Protein AF-A0A433QC93-F1 (afdb_monomer_lite)

Radius of gyration: 30.93 Å; chains: 1; bounding box: 71×42×98 Å

Sequence (185 aa):
MSLVLSLNCLQKSMDFTPRCPSAGPTGGEGVALPAGTRILRIEVAAAGFLDMMASAKPKERVVAYAGPSRAWRQLNYLGDTKAGTFVGSDVLGNSYYEDTAGEIYGRERWVEYASNTPDGSMVTPEWHMWLSKLVQEPPTSVNLTHPKFEAPFIYNTTGSRQAYKPYNTTKPKIQAWEPEATPRQ

Organism: NCBI:txid994334

Structure (mmCIF, N/CA/C/O backbone):
data_AF-A0A433QC93-F1
#
_entry.id   AF-A0A433QC93-F1
#
loop_
_atom_site.group_PDB
_atom_site.id
_atom_site.type_symbol
_atom_site.label_atom_id
_atom_site.label_alt_id
_atom_site.label_comp_id
_atom_site.label_asym_id
_atom_site.label_entity_id
_atom_site.label_seq_id
_atom_site.pdbx_PDB_ins_code
_atom_site.Cartn_x
_atom_site.Cartn_y
_atom_site.Cartn_z
_atom_site.occupancy
_atom_site.B_iso_or_equiv
_atom_site.auth_seq_id
_atom_site.auth_comp_id
_atom_site.auth_asym_id
_atom_site.auth_atom_id
_atom_site.pdbx_PDB_model_num
ATOM 1 N N . MET A 1 1 ? -9.863 14.652 51.303 1.00 52.59 1 MET A N 1
ATOM 2 C CA . MET A 1 1 ? -8.486 14.115 51.421 1.00 52.59 1 MET A CA 1
ATOM 3 C C . MET A 1 1 ? -7.698 14.048 50.101 1.00 52.59 1 MET A C 1
ATOM 5 O O . MET A 1 1 ? -6.526 13.721 50.161 1.00 52.59 1 MET A O 1
ATOM 9 N N . SER A 1 2 ? -8.257 14.408 48.932 1.00 53.44 2 SER A N 1
ATOM 10 C CA . SER A 1 2 ? -7.503 14.411 47.656 1.00 53.44 2 SER A CA 1
ATOM 11 C C . SER A 1 2 ? -6.675 15.684 47.410 1.00 53.44 2 SER A C 1
ATOM 13 O O . SER A 1 2 ? -5.625 15.612 46.786 1.00 53.44 2 SER A O 1
ATOM 15 N N . LEU A 1 3 ? -7.117 16.844 47.913 1.00 47.84 3 LEU A N 1
ATOM 16 C CA . LEU A 1 3 ? -6.490 18.144 47.609 1.00 47.84 3 LEU A CA 1
ATOM 17 C C . LEU A 1 3 ? -5.187 18.415 48.382 1.00 47.84 3 LEU A C 1
ATOM 19 O O . LEU A 1 3 ? -4.326 19.158 47.918 1.00 47.84 3 LEU A O 1
ATOM 23 N N . VAL A 1 4 ? -5.024 17.796 49.555 1.00 59.00 4 VAL A N 1
ATOM 24 C CA . VAL A 1 4 ? -3.841 17.989 50.414 1.00 59.00 4 VAL A CA 1
ATOM 25 C C . VAL A 1 4 ? -2.622 17.251 49.850 1.00 59.00 4 VAL A C 1
ATOM 27 O O . VAL A 1 4 ? -1.503 17.742 49.948 1.00 59.00 4 VAL A O 1
ATOM 30 N N . LEU A 1 5 ? -2.837 16.102 49.202 1.00 55.38 5 LEU A N 1
ATOM 31 C CA . LEU A 1 5 ? -1.773 15.329 48.557 1.00 55.38 5 LEU A CA 1
ATOM 32 C C . LEU A 1 5 ? -1.267 16.015 47.281 1.00 55.38 5 LEU A C 1
ATOM 34 O O . LEU A 1 5 ? -0.058 16.110 47.090 1.00 55.38 5 LEU A O 1
ATOM 38 N N . SER A 1 6 ? -2.165 16.577 46.463 1.00 56.47 6 SER A N 1
ATOM 39 C CA . SER A 1 6 ? -1.789 17.308 45.244 1.00 56.47 6 SER A CA 1
ATOM 40 C C . SER A 1 6 ? -0.988 18.583 45.530 1.00 56.47 6 SER A C 1
ATOM 42 O O . SER A 1 6 ? -0.047 18.878 44.796 1.00 56.47 6 SER A O 1
ATOM 44 N N . LEU A 1 7 ? -1.288 19.305 46.621 1.00 56.12 7 LEU A N 1
ATOM 45 C CA . LEU A 1 7 ? -0.483 20.465 47.027 1.00 56.12 7 LEU A CA 1
ATOM 46 C C . LEU A 1 7 ? 0.914 20.061 47.519 1.00 56.12 7 LEU A C 1
ATOM 48 O O . LEU A 1 7 ? 1.889 20.737 47.211 1.00 56.12 7 LEU A O 1
ATOM 52 N N . ASN A 1 8 ? 1.032 18.940 48.236 1.00 59.56 8 ASN A N 1
ATOM 53 C CA . ASN A 1 8 ? 2.319 18.468 48.757 1.00 59.56 8 ASN A CA 1
ATOM 54 C C . ASN A 1 8 ? 3.256 17.964 47.639 1.00 59.56 8 ASN A C 1
ATOM 56 O O . ASN A 1 8 ? 4.476 18.091 47.738 1.00 59.56 8 ASN A O 1
ATOM 60 N N . CYS A 1 9 ? 2.693 17.423 46.553 1.00 56.06 9 CYS A N 1
ATOM 61 C CA . CYS A 1 9 ? 3.441 17.062 45.346 1.00 56.06 9 CYS A CA 1
ATOM 62 C C . CYS A 1 9 ? 3.937 18.296 44.576 1.00 56.06 9 CYS A C 1
ATOM 64 O O . CYS A 1 9 ? 5.075 18.300 44.112 1.00 56.06 9 CYS A O 1
ATOM 66 N N . LEU A 1 10 ? 3.122 19.354 44.493 1.00 54.31 10 LEU A N 1
ATOM 67 C CA . LEU A 1 10 ? 3.516 20.624 43.874 1.00 54.31 10 LEU A CA 1
ATOM 68 C C . LEU A 1 10 ? 4.618 21.330 44.675 1.00 54.31 10 LEU A C 1
ATOM 70 O O . LEU A 1 10 ? 5.625 21.727 44.090 1.00 54.31 10 LEU A O 1
ATOM 74 N N . GLN A 1 11 ? 4.494 21.384 46.004 1.00 53.00 11 GLN A N 1
ATOM 75 C CA . GLN A 1 11 ? 5.498 21.985 46.891 1.00 53.00 11 GLN A CA 1
ATOM 76 C C . GLN A 1 11 ? 6.883 21.326 46.731 1.00 53.00 11 GLN A C 1
ATOM 78 O O . GLN A 1 11 ? 7.887 22.017 46.603 1.00 53.00 11 GLN A O 1
ATOM 83 N N . LYS A 1 12 ? 6.938 19.987 46.643 1.00 46.97 12 LYS A N 1
ATOM 84 C CA . LYS A 1 12 ? 8.194 19.228 46.470 1.00 46.97 12 LYS A CA 1
ATOM 85 C C . LYS A 1 12 ? 8.836 19.371 45.087 1.00 46.97 12 LYS A C 1
ATOM 87 O O . LYS A 1 12 ? 10.022 19.087 44.952 1.00 46.97 12 LYS A O 1
ATOM 92 N N . SER A 1 13 ? 8.081 19.795 44.071 1.00 43.66 13 SER A N 1
ATOM 93 C CA . SER A 1 13 ? 8.618 20.031 42.722 1.00 43.66 13 SER A CA 1
ATOM 94 C C . SER A 1 13 ? 9.361 21.368 42.597 1.00 43.66 13 SER A C 1
ATOM 96 O O . SER A 1 13 ? 10.277 21.483 41.787 1.00 43.66 13 SER A O 1
ATOM 98 N N . MET A 1 14 ? 9.019 22.356 43.435 1.00 45.66 14 MET A N 1
ATOM 99 C CA . MET A 1 14 ? 9.637 23.689 43.432 1.00 45.66 14 MET A CA 1
ATOM 100 C C . MET A 1 14 ? 10.941 23.780 44.244 1.00 45.66 14 MET A C 1
ATOM 102 O O . MET A 1 14 ? 11.709 24.714 44.033 1.00 45.66 14 MET A O 1
ATOM 106 N N . ASP A 1 15 ? 11.235 22.799 45.105 1.00 42.62 15 ASP A N 1
ATOM 107 C CA . ASP A 1 15 ? 12.461 22.765 45.922 1.00 42.62 15 ASP A CA 1
ATOM 108 C C . ASP A 1 15 ? 13.658 22.086 45.228 1.00 42.62 15 ASP A C 1
ATOM 110 O O . ASP A 1 15 ? 14.752 22.010 45.798 1.00 42.62 15 ASP A O 1
ATOM 114 N N . PHE A 1 16 ? 13.510 21.626 43.978 1.00 44.41 16 PHE A N 1
ATOM 115 C CA . PHE A 1 16 ? 14.636 21.115 43.194 1.00 44.41 16 PHE A CA 1
ATOM 116 C C . PHE A 1 16 ? 15.451 22.280 42.625 1.00 44.41 16 PHE A C 1
ATOM 118 O O . PHE A 1 16 ? 15.465 22.552 41.428 1.00 44.41 16 PHE A O 1
ATOM 125 N N . THR A 1 17 ? 16.139 22.992 43.513 1.00 43.47 17 THR A N 1
ATOM 126 C CA . THR A 1 17 ? 17.247 23.858 43.123 1.00 43.47 17 THR A CA 1
ATOM 127 C C . THR A 1 17 ? 18.363 22.961 42.578 1.00 43.47 17 THR A C 1
ATOM 129 O O . THR A 1 17 ? 18.940 22.177 43.338 1.00 43.47 17 THR A O 1
ATOM 132 N N . PRO A 1 18 ? 18.692 23.002 41.272 1.00 39.19 18 PRO A N 1
ATOM 133 C CA . PRO A 1 18 ? 19.880 22.320 40.798 1.00 39.19 18 PRO A CA 1
ATOM 134 C C . PRO A 1 18 ? 21.075 22.994 41.471 1.00 39.19 18 PRO A C 1
ATOM 136 O O . PRO A 1 18 ? 21.400 24.149 41.196 1.00 39.19 18 PRO A O 1
ATOM 139 N N . ARG A 1 19 ? 21.729 22.278 42.390 1.00 40.94 19 ARG A N 1
ATOM 140 C CA . ARG A 1 19 ? 23.072 22.619 42.862 1.00 40.94 19 ARG A CA 1
ATOM 141 C C . ARG A 1 19 ? 24.011 22.489 41.663 1.00 40.94 19 ARG A C 1
ATOM 143 O O . ARG A 1 19 ? 24.623 21.448 41.452 1.00 40.94 19 ARG A O 1
ATOM 150 N N . CYS A 1 20 ? 24.099 23.535 40.849 1.00 41.03 20 CYS A N 1
ATOM 151 C CA . CYS A 1 20 ? 25.213 23.706 39.931 1.00 41.03 20 CYS A CA 1
ATOM 152 C C . CYS A 1 20 ? 26.490 23.727 40.783 1.00 41.03 20 CYS A C 1
ATOM 154 O O . CYS A 1 20 ? 26.577 24.552 41.700 1.00 41.03 20 CYS A O 1
ATOM 156 N N . PRO A 1 21 ? 27.470 22.837 40.559 1.00 42.19 21 PRO A N 1
ATOM 157 C CA . PRO A 1 21 ? 28.734 22.957 41.253 1.00 42.19 21 PRO A CA 1
ATOM 158 C C . PRO A 1 21 ? 29.430 24.230 40.765 1.00 42.19 21 PRO A C 1
ATOM 160 O O . PRO A 1 21 ? 29.646 24.436 39.572 1.00 42.19 21 PRO A O 1
ATOM 163 N N . SER A 1 22 ? 29.726 25.094 41.731 1.00 41.28 22 SER A N 1
ATOM 164 C CA . SER A 1 22 ? 30.594 26.260 41.613 1.00 41.28 22 SER A CA 1
ATOM 165 C C . SER A 1 22 ? 31.891 25.892 40.885 1.00 41.28 22 SER A C 1
ATOM 167 O O . SER A 1 22 ? 32.602 24.978 41.305 1.00 41.28 22 SER A O 1
ATOM 169 N N . ALA A 1 23 ? 32.196 26.607 39.802 1.00 43.75 23 ALA A N 1
ATOM 170 C CA . ALA A 1 23 ? 33.480 26.527 39.126 1.00 43.75 23 ALA A CA 1
ATOM 171 C C . ALA A 1 23 ? 34.549 27.213 39.991 1.00 43.75 23 ALA A C 1
ATOM 173 O O . ALA A 1 23 ? 34.566 28.435 40.127 1.00 43.75 23 ALA A O 1
ATOM 174 N N . GLY A 1 24 ? 35.441 26.410 40.569 1.00 40.78 24 GLY A N 1
ATOM 175 C CA . GLY A 1 24 ? 36.679 26.846 41.210 1.00 40.78 24 GLY A CA 1
ATOM 176 C C . GLY A 1 24 ? 37.852 26.012 40.679 1.00 40.78 24 GLY A C 1
ATOM 177 O O . GLY A 1 24 ? 37.655 24.837 40.369 1.00 40.78 24 GLY A O 1
ATOM 178 N N . PRO A 1 25 ? 39.044 26.606 40.504 1.00 46.22 25 PRO A N 1
ATOM 179 C CA . PRO A 1 25 ? 40.126 26.040 39.706 1.00 46.22 25 PRO A CA 1
ATOM 180 C C . PRO A 1 25 ? 40.960 25.022 40.495 1.00 46.22 25 PRO A C 1
ATOM 182 O O . PRO A 1 25 ? 40.882 24.965 41.721 1.00 46.22 25 PRO A O 1
ATOM 185 N N . THR A 1 26 ? 41.850 24.337 39.767 1.00 39.75 26 THR A N 1
ATOM 186 C CA . THR A 1 26 ? 43.105 23.668 40.193 1.00 39.75 26 THR A CA 1
ATOM 187 C C . THR A 1 26 ? 43.125 22.147 39.976 1.00 39.75 26 THR A C 1
ATOM 189 O O . THR A 1 26 ? 42.608 21.385 40.777 1.00 39.75 26 THR A O 1
ATOM 192 N N . GLY A 1 27 ? 43.770 21.753 38.868 1.00 37.16 27 GLY A N 1
ATOM 193 C CA . GLY A 1 27 ? 44.805 20.712 38.763 1.00 37.16 27 GLY A CA 1
ATOM 194 C C . GLY A 1 27 ? 44.565 19.300 39.311 1.00 37.16 27 GLY A C 1
ATOM 195 O O . GLY A 1 27 ? 44.442 19.102 40.512 1.00 37.16 27 GLY A O 1
ATOM 196 N N . GLY A 1 28 ? 44.715 18.304 38.432 1.00 35.53 28 GLY A N 1
ATOM 197 C CA . GLY A 1 28 ? 45.103 16.946 38.825 1.00 35.53 28 GLY A CA 1
ATOM 198 C C . GLY A 1 28 ? 44.465 15.863 37.966 1.00 35.53 28 GLY A C 1
ATOM 199 O O . GLY A 1 28 ? 43.256 15.669 38.015 1.00 35.53 28 GLY A O 1
ATOM 200 N N . GLU A 1 29 ? 45.284 15.159 37.184 1.00 44.31 29 GLU A N 1
ATOM 201 C CA . GLU A 1 29 ? 44.895 13.966 36.432 1.00 44.31 29 GLU A CA 1
ATOM 202 C C . GLU A 1 29 ? 44.270 12.906 37.350 1.00 44.31 29 GLU A C 1
ATOM 204 O O . GLU A 1 29 ? 44.887 12.431 38.303 1.00 44.31 29 GLU A O 1
ATOM 209 N N . GLY A 1 30 ? 43.042 12.509 37.030 1.00 36.50 30 GLY A N 1
ATOM 210 C CA . GLY A 1 30 ? 42.338 11.407 37.666 1.00 36.50 30 GLY A CA 1
ATOM 211 C C . GLY A 1 30 ? 41.416 10.767 36.644 1.00 36.50 30 GLY A C 1
ATOM 212 O O . GLY A 1 30 ? 40.304 11.234 36.414 1.00 36.50 30 GLY A O 1
ATOM 213 N N . VAL A 1 31 ? 41.910 9.720 35.991 1.00 47.97 31 VAL A N 1
ATOM 214 C CA . VAL A 1 31 ? 41.151 8.864 35.077 1.00 47.97 31 VAL A CA 1
ATOM 215 C C . VAL A 1 31 ? 39.984 8.244 35.853 1.00 47.97 31 VAL A C 1
ATOM 217 O O . VAL A 1 31 ? 40.180 7.332 36.653 1.00 47.97 31 VAL A O 1
ATOM 220 N N . ALA A 1 32 ? 38.769 8.747 35.629 1.00 34.28 32 ALA A N 1
ATOM 221 C CA . ALA A 1 32 ? 37.536 8.180 36.164 1.00 34.28 32 ALA A CA 1
ATOM 222 C C . ALA A 1 32 ? 36.762 7.477 35.038 1.00 34.28 32 ALA A C 1
ATOM 224 O O . ALA A 1 32 ? 36.326 8.098 34.070 1.00 34.28 32 ALA A O 1
ATOM 225 N N . LEU A 1 33 ? 36.618 6.157 35.175 1.00 34.78 33 LEU A N 1
ATOM 226 C CA . LEU A 1 33 ? 35.767 5.294 34.353 1.00 34.78 33 LEU A CA 1
ATOM 227 C C . LEU A 1 33 ? 34.316 5.823 34.329 1.00 34.78 33 LEU A C 1
ATOM 229 O O . LEU A 1 33 ? 33.780 6.129 35.398 1.00 34.78 33 LEU A O 1
ATOM 233 N N . PRO A 1 34 ? 33.635 5.898 33.168 1.00 42.78 34 PRO A N 1
ATOM 234 C CA . PRO A 1 34 ? 32.230 6.280 33.140 1.00 42.78 34 PRO A CA 1
ATOM 235 C C . PRO A 1 34 ? 31.362 5.189 33.781 1.00 42.78 34 PRO A C 1
ATOM 237 O O . PRO A 1 34 ? 31.423 4.013 33.414 1.00 42.78 34 PRO A O 1
ATOM 240 N N . ALA A 1 35 ? 30.534 5.604 34.740 1.00 37.31 35 ALA A N 1
ATOM 241 C CA . ALA A 1 35 ? 29.504 4.784 35.360 1.00 37.31 35 ALA A CA 1
ATOM 242 C C . ALA A 1 35 ? 28.532 4.233 34.300 1.00 37.31 35 ALA A C 1
ATOM 244 O O . ALA A 1 35 ? 28.107 4.940 33.384 1.00 37.31 35 ALA A O 1
ATOM 245 N N . GLY A 1 36 ? 28.196 2.947 34.431 1.00 37.12 36 GLY A N 1
ATOM 246 C CA . GLY A 1 36 ? 27.398 2.199 33.468 1.00 37.12 36 GLY A CA 1
ATOM 247 C C . GLY A 1 36 ? 26.048 2.850 33.179 1.00 37.12 36 GLY A C 1
ATOM 248 O O . GLY A 1 36 ? 25.172 2.922 34.036 1.00 37.12 36 GLY A O 1
ATOM 249 N N . THR A 1 37 ? 25.853 3.265 31.931 1.00 40.72 37 THR A N 1
ATOM 250 C CA . THR A 1 37 ? 24.569 3.731 31.405 1.00 40.72 37 THR A CA 1
ATOM 251 C C . THR A 1 37 ? 23.677 2.519 31.130 1.00 40.72 37 THR A C 1
ATOM 253 O O . THR A 1 37 ? 23.469 2.101 29.993 1.00 40.72 37 THR A O 1
ATOM 256 N N . ARG A 1 38 ? 23.165 1.890 32.188 1.00 37.84 38 ARG A N 1
ATOM 257 C CA . ARG A 1 38 ? 22.071 0.922 32.092 1.00 37.84 38 ARG A CA 1
ATOM 258 C C . ARG A 1 38 ? 20.875 1.491 32.847 1.00 37.84 38 ARG A C 1
ATOM 260 O O . ARG A 1 38 ? 20.972 1.771 34.030 1.00 37.84 38 ARG A O 1
ATOM 267 N N . ILE A 1 39 ? 19.749 1.559 32.129 1.00 41.28 39 ILE A N 1
ATOM 268 C CA . ILE A 1 39 ? 18.379 1.705 32.647 1.00 41.28 39 ILE A CA 1
ATOM 269 C C . ILE A 1 39 ? 17.938 3.157 32.927 1.00 41.28 39 ILE A C 1
ATOM 271 O O . ILE A 1 39 ? 17.735 3.559 34.058 1.00 41.28 39 ILE A O 1
ATOM 275 N N . LEU A 1 40 ? 17.695 3.929 31.860 1.00 35.88 40 LEU A N 1
ATOM 276 C CA . LEU A 1 40 ? 16.782 5.093 31.892 1.00 35.88 40 LEU A CA 1
ATOM 277 C C . LEU A 1 40 ? 15.811 5.132 30.693 1.00 35.88 40 LEU A C 1
ATOM 279 O O . LEU A 1 40 ? 15.138 6.128 30.459 1.00 35.88 40 LEU A O 1
ATOM 283 N N . ARG A 1 41 ? 15.706 4.040 29.918 1.00 38.94 41 ARG A N 1
ATO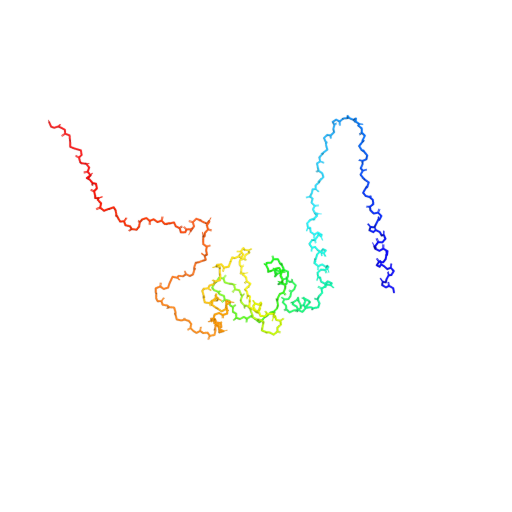M 284 C CA . ARG A 1 41 ? 14.684 3.909 28.858 1.00 38.94 41 ARG A CA 1
ATOM 285 C C . ARG A 1 41 ? 13.445 3.118 29.282 1.00 38.94 41 ARG A C 1
ATOM 287 O O . ARG A 1 41 ? 12.406 3.270 28.655 1.00 38.94 41 ARG A O 1
ATOM 294 N N . ILE A 1 42 ? 13.538 2.287 30.323 1.00 38.72 42 ILE A N 1
ATOM 295 C CA . ILE A 1 42 ? 12.433 1.403 30.731 1.00 38.72 42 ILE A CA 1
ATOM 296 C C . ILE A 1 42 ? 11.418 2.155 31.608 1.00 38.72 42 ILE A C 1
ATOM 298 O O . ILE A 1 42 ? 10.216 1.984 31.429 1.00 38.72 42 ILE A O 1
ATOM 302 N N . GLU A 1 43 ? 11.868 3.051 32.489 1.00 35.34 43 GLU A N 1
ATOM 303 C CA . GLU A 1 43 ? 10.960 3.760 33.405 1.00 35.34 43 GLU A CA 1
ATOM 304 C C . GLU A 1 43 ? 10.146 4.868 32.725 1.00 35.34 43 GLU A C 1
ATOM 306 O O . GLU A 1 43 ? 8.968 5.033 33.033 1.00 35.34 43 GLU A O 1
ATOM 311 N N . VAL A 1 44 ? 10.710 5.568 31.733 1.00 41.47 44 VAL A N 1
ATOM 312 C CA . VAL A 1 44 ? 9.972 6.603 30.980 1.00 41.47 44 VAL A CA 1
ATOM 313 C C . VAL A 1 44 ? 8.839 5.983 30.151 1.00 41.47 44 VAL A C 1
ATOM 315 O O . VAL A 1 44 ? 7.760 6.563 30.046 1.00 41.47 44 VAL A O 1
ATOM 318 N N . ALA A 1 45 ? 9.037 4.769 29.625 1.00 44.72 45 ALA A N 1
ATOM 319 C CA . ALA A 1 45 ? 7.989 4.031 28.921 1.00 44.72 45 ALA A CA 1
ATOM 320 C C . ALA A 1 45 ? 6.864 3.571 29.869 1.00 44.72 45 ALA A C 1
ATOM 322 O O . ALA A 1 45 ? 5.689 3.646 29.513 1.00 44.72 45 ALA A O 1
ATOM 323 N N . ALA A 1 46 ? 7.209 3.135 31.086 1.00 43.12 46 ALA A N 1
ATOM 324 C CA . ALA A 1 46 ? 6.233 2.704 32.088 1.00 43.12 46 ALA A CA 1
ATOM 325 C C . ALA A 1 46 ? 5.423 3.879 32.670 1.00 43.12 46 ALA A C 1
ATOM 327 O O . ALA A 1 46 ? 4.213 3.757 32.855 1.00 43.12 46 ALA A O 1
ATOM 328 N N . ALA A 1 47 ? 6.059 5.031 32.903 1.00 44.47 47 ALA A N 1
ATOM 329 C CA . ALA A 1 47 ? 5.378 6.233 33.385 1.00 44.47 47 ALA A CA 1
ATOM 330 C C . ALA A 1 47 ? 4.433 6.826 32.324 1.00 44.47 47 ALA A C 1
ATOM 332 O O . ALA A 1 47 ? 3.303 7.185 32.648 1.00 44.47 47 ALA A O 1
ATOM 333 N N . GLY A 1 48 ? 4.840 6.837 31.047 1.00 49.66 48 GLY A N 1
ATOM 334 C CA . GLY A 1 48 ? 3.958 7.225 29.941 1.00 49.66 48 GLY A CA 1
ATOM 335 C C . GLY A 1 48 ? 2.760 6.285 29.772 1.00 49.66 48 GLY A C 1
ATOM 336 O O . GLY A 1 48 ? 1.663 6.737 29.452 1.00 49.66 48 GLY A O 1
ATOM 337 N N . PHE A 1 49 ? 2.936 4.989 30.046 1.00 48.12 49 PHE A N 1
ATOM 338 C CA . PHE A 1 49 ? 1.839 4.020 30.032 1.00 48.12 49 PHE A CA 1
ATOM 339 C C . PHE A 1 49 ? 0.825 4.281 31.153 1.00 48.12 49 PHE A C 1
ATOM 341 O O . PHE A 1 49 ? -0.374 4.218 30.903 1.00 48.12 49 PHE A O 1
ATOM 348 N N . LEU A 1 50 ? 1.276 4.617 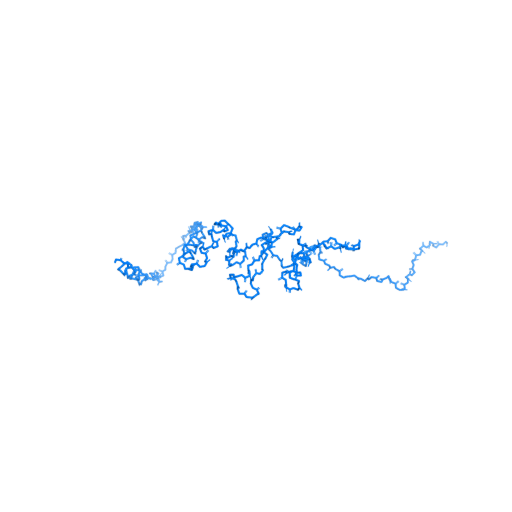32.367 1.00 46.72 50 LEU A N 1
ATOM 349 C CA . LEU A 1 50 ? 0.373 4.828 33.502 1.00 46.72 50 LEU A CA 1
ATOM 350 C C . LEU A 1 50 ? -0.387 6.164 33.420 1.00 46.72 50 LEU A C 1
ATOM 352 O O . LEU A 1 50 ? -1.576 6.205 33.723 1.00 46.72 50 LEU A O 1
ATOM 356 N N . ASP A 1 51 ? 0.263 7.232 32.952 1.00 47.38 51 ASP A N 1
ATOM 357 C CA . ASP A 1 51 ? -0.362 8.557 32.820 1.00 47.38 51 ASP A CA 1
ATOM 358 C C . ASP A 1 51 ? -1.305 8.634 31.598 1.00 47.38 51 ASP A C 1
ATOM 360 O O . ASP A 1 51 ? -2.354 9.278 31.631 1.00 47.38 51 ASP A O 1
ATOM 364 N N . MET A 1 52 ? -1.020 7.866 30.535 1.00 49.00 52 MET A N 1
ATOM 365 C CA . MET A 1 52 ? -1.929 7.708 29.391 1.00 49.00 52 MET A CA 1
ATOM 366 C C . MET A 1 52 ? -3.195 6.908 29.731 1.00 49.00 52 MET A C 1
ATOM 368 O O . MET A 1 52 ? -4.237 7.137 29.117 1.00 49.00 52 MET A O 1
ATOM 372 N N . MET A 1 53 ? -3.134 6.008 30.715 1.00 47.34 53 MET A N 1
ATOM 373 C CA . MET A 1 53 ? -4.310 5.289 31.220 1.00 47.34 53 MET A CA 1
ATOM 374 C C . MET A 1 53 ? -5.191 6.165 32.125 1.00 47.34 53 MET A C 1
ATOM 376 O O . MET A 1 53 ? -6.369 5.870 32.287 1.00 47.34 53 MET A O 1
ATOM 380 N N . ALA A 1 54 ? -4.658 7.257 32.686 1.00 45.59 54 ALA A N 1
ATOM 381 C CA . ALA A 1 54 ? -5.404 8.165 33.561 1.00 45.59 54 ALA A CA 1
ATOM 382 C C . ALA A 1 54 ? -6.240 9.214 32.796 1.00 45.59 54 ALA A C 1
ATOM 384 O O . ALA A 1 54 ? -7.154 9.815 33.366 1.00 45.59 54 ALA A O 1
ATOM 385 N N . SER A 1 55 ? -5.965 9.427 31.502 1.00 43.34 55 SER A N 1
ATOM 386 C CA . SER A 1 55 ? -6.663 10.400 30.656 1.00 43.34 55 SER A CA 1
ATOM 387 C C . SER A 1 55 ? -7.328 9.723 29.450 1.00 43.34 55 SER A C 1
ATOM 389 O O . SER A 1 55 ? -6.668 9.400 28.463 1.00 43.34 55 SER A O 1
ATOM 391 N N . ALA A 1 56 ? -8.660 9.588 29.533 1.00 47.31 56 ALA A N 1
ATOM 392 C CA . ALA A 1 56 ? -9.640 9.361 28.456 1.00 47.31 56 ALA A CA 1
ATOM 393 C C . ALA A 1 56 ? -10.379 8.003 28.473 1.00 47.31 56 ALA A C 1
ATOM 395 O O . ALA A 1 56 ? -9.939 7.001 27.913 1.00 47.31 56 ALA A O 1
ATOM 396 N N . LYS A 1 57 ? -11.630 8.056 28.956 1.00 49.75 57 LYS A N 1
ATOM 397 C CA . LYS A 1 57 ? -12.679 7.022 28.843 1.00 49.75 57 LYS A CA 1
ATOM 398 C C . LYS A 1 57 ? -12.796 6.302 27.475 1.00 49.75 57 LYS A C 1
ATOM 400 O O . 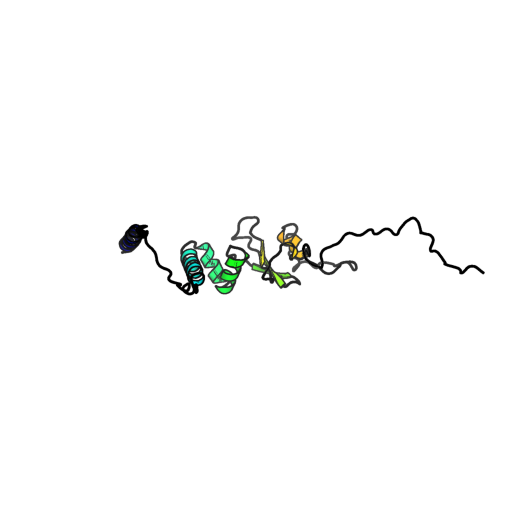LYS A 1 57 ? -13.099 5.111 27.483 1.00 49.75 57 LYS A O 1
ATOM 405 N N . PRO A 1 58 ? -12.582 6.931 26.294 1.00 55.59 58 PRO A N 1
ATOM 406 C CA . PRO A 1 58 ? -12.625 6.196 25.021 1.00 55.59 58 PRO A CA 1
ATOM 407 C C . PRO A 1 58 ? -11.498 5.163 24.841 1.00 55.59 58 PRO A C 1
ATOM 409 O O . PRO A 1 58 ? -11.722 4.141 24.196 1.00 55.59 58 PRO A O 1
ATOM 412 N N . LYS A 1 59 ? -10.313 5.373 25.431 1.00 54.09 59 LYS A N 1
ATOM 413 C CA . LYS A 1 59 ? -9.149 4.483 25.250 1.00 54.09 59 LYS A CA 1
ATOM 414 C C . LYS A 1 59 ? -9.254 3.210 26.094 1.00 54.09 59 LYS A C 1
ATOM 416 O O . LYS A 1 59 ? -8.870 2.132 25.645 1.00 54.09 59 LYS A O 1
ATOM 421 N N . GLU A 1 60 ? -9.871 3.306 27.272 1.00 59.47 60 GLU A N 1
ATOM 422 C CA . GLU A 1 60 ? -10.164 2.159 28.146 1.00 59.47 60 GLU A CA 1
ATOM 423 C C . GLU A 1 60 ? -11.062 1.123 27.453 1.00 59.47 60 GLU A C 1
ATOM 425 O O . GLU A 1 60 ? -10.824 -0.082 27.562 1.00 59.47 60 GLU A O 1
ATOM 430 N N . ARG A 1 61 ? -12.054 1.582 26.672 1.00 64.25 61 ARG A N 1
ATOM 431 C CA . ARG A 1 61 ? -12.946 0.708 25.891 1.00 64.25 61 ARG A CA 1
ATOM 432 C C . ARG A 1 61 ? -12.169 -0.149 24.891 1.00 64.25 61 ARG A C 1
ATOM 434 O O . ARG A 1 61 ? -12.480 -1.326 24.723 1.00 64.25 61 ARG A O 1
ATOM 441 N N . VAL A 1 62 ? -11.158 0.428 24.243 1.00 68.06 62 VAL A N 1
ATOM 442 C CA . VAL A 1 62 ? -10.325 -0.286 23.269 1.00 68.06 62 VAL A CA 1
ATOM 443 C C . VAL A 1 62 ? -9.448 -1.322 23.960 1.00 68.06 62 VAL A C 1
ATOM 445 O O . VAL A 1 62 ? -9.394 -2.459 23.504 1.00 68.06 62 VAL A O 1
ATOM 448 N N . VAL A 1 63 ? -8.813 -0.974 25.083 1.00 69.94 63 VAL A N 1
ATOM 449 C CA . VAL A 1 63 ? -7.981 -1.917 25.853 1.00 69.94 63 VAL A CA 1
ATOM 450 C C . VAL A 1 63 ? -8.813 -3.092 26.374 1.00 69.94 63 VAL A C 1
ATOM 452 O O . VAL A 1 63 ? -8.354 -4.233 26.315 1.00 69.94 63 VAL A O 1
ATOM 455 N N . ALA A 1 64 ? -10.045 -2.838 26.822 1.00 73.06 64 ALA A N 1
ATOM 456 C CA . ALA A 1 64 ? -10.965 -3.883 27.266 1.00 73.06 64 ALA A CA 1
ATOM 457 C C . ALA A 1 64 ? -11.416 -4.813 26.122 1.00 73.06 64 ALA A C 1
ATOM 459 O O . ALA A 1 64 ? -11.582 -6.009 26.342 1.00 73.06 64 ALA A O 1
ATOM 460 N N . TYR A 1 65 ? -11.596 -4.282 24.908 1.00 74.94 65 TYR A N 1
ATOM 461 C CA . TYR A 1 65 ? -12.040 -5.051 23.739 1.00 74.94 65 TYR A CA 1
ATOM 462 C C . TYR A 1 65 ? -10.900 -5.818 23.048 1.00 74.94 65 TYR A C 1
ATOM 464 O O . TYR A 1 65 ? -11.025 -7.000 22.746 1.00 74.94 65 TYR A O 1
ATOM 472 N N . ALA A 1 66 ? -9.781 -5.143 22.784 1.00 75.62 66 ALA A N 1
ATOM 473 C CA . ALA A 1 66 ? -8.658 -5.662 22.006 1.00 75.62 66 ALA A CA 1
ATOM 474 C C . ALA A 1 66 ? -7.614 -6.404 22.861 1.00 75.62 66 ALA A C 1
ATOM 476 O O . ALA A 1 66 ? -6.828 -7.192 22.334 1.00 75.62 66 ALA A O 1
ATOM 477 N N . GLY A 1 67 ? -7.591 -6.145 24.169 1.00 86.31 67 GLY A N 1
ATOM 478 C CA . GLY A 1 67 ? -6.588 -6.649 25.097 1.00 86.31 67 GLY A CA 1
ATOM 479 C C . GLY A 1 67 ? -5.327 -5.771 25.170 1.00 86.31 67 GLY A C 1
ATOM 480 O O . GLY A 1 67 ? -5.004 -5.024 24.238 1.00 86.31 67 GLY A O 1
ATOM 481 N N . PRO A 1 68 ? -4.563 -5.868 26.275 1.00 86.00 68 PRO A N 1
ATOM 482 C CA . PRO A 1 68 ? -3.433 -4.978 26.550 1.00 86.00 68 PRO A CA 1
ATOM 483 C C . PRO A 1 68 ? -2.276 -5.132 25.553 1.00 86.00 68 PRO A C 1
ATOM 485 O O . PRO A 1 68 ? -1.629 -4.148 25.204 1.00 86.00 68 PRO A O 1
ATOM 488 N N . SER A 1 69 ? -2.024 -6.343 25.048 1.00 88.00 69 SER A N 1
ATOM 489 C CA . SER A 1 69 ? -0.944 -6.604 24.087 1.00 88.00 69 SER A CA 1
ATOM 490 C C . SER A 1 69 ? -1.213 -5.973 22.720 1.00 88.00 69 SER A C 1
ATOM 492 O O . SER A 1 69 ? -0.319 -5.365 22.127 1.00 88.00 69 SER A O 1
ATOM 494 N N . ARG A 1 70 ? -2.453 -6.077 22.226 1.00 89.25 70 ARG A N 1
ATOM 495 C CA . ARG A 1 70 ? -2.867 -5.458 20.965 1.00 89.25 70 ARG A CA 1
ATOM 496 C C . ARG A 1 70 ? -2.900 -3.940 21.090 1.00 89.25 70 ARG A C 1
ATOM 498 O O . ARG A 1 70 ? -2.363 -3.274 20.213 1.00 89.25 70 ARG A O 1
ATOM 505 N N . ALA A 1 71 ? -3.425 -3.407 22.193 1.00 88.88 71 ALA A N 1
ATOM 506 C CA . ALA A 1 71 ? -3.395 -1.971 22.459 1.00 88.88 71 ALA A CA 1
ATOM 507 C C . ALA A 1 71 ? -1.956 -1.425 22.494 1.00 88.88 71 ALA A C 1
ATOM 509 O O . ALA A 1 71 ? -1.666 -0.421 21.853 1.00 88.88 71 ALA A O 1
ATOM 510 N N . TRP A 1 72 ? -1.022 -2.124 23.152 1.00 89.31 72 TRP A N 1
ATOM 511 C CA . TRP A 1 72 ? 0.396 -1.748 23.146 1.00 89.31 72 TRP A CA 1
ATOM 512 C C . TRP A 1 72 ? 0.995 -1.762 21.737 1.00 89.31 72 TRP A C 1
ATOM 514 O O . TRP A 1 72 ? 1.700 -0.832 21.345 1.00 89.31 72 TRP A O 1
ATOM 524 N N . ARG A 1 73 ? 0.705 -2.797 20.941 1.00 90.06 73 ARG A N 1
ATOM 525 C CA . ARG A 1 73 ? 1.146 -2.860 19.541 1.00 90.06 73 ARG A CA 1
ATOM 526 C C . ARG A 1 73 ? 0.596 -1.678 18.738 1.00 90.06 73 ARG A C 1
ATOM 528 O O . ARG A 1 73 ? 1.365 -1.007 18.059 1.00 90.06 73 ARG A O 1
ATOM 535 N N . GLN A 1 74 ? -0.700 -1.402 18.845 1.00 91.38 74 GLN A N 1
ATOM 536 C CA . GLN A 1 74 ? -1.341 -0.281 18.156 1.00 91.38 74 GLN A CA 1
ATOM 537 C C . GLN A 1 74 ? -0.723 1.062 18.557 1.00 91.38 74 GLN A C 1
ATOM 539 O O . GLN A 1 74 ? -0.412 1.867 17.688 1.00 91.38 74 GLN A O 1
ATOM 544 N N . LEU A 1 75 ? -0.433 1.272 19.842 1.00 90.31 75 LEU A N 1
ATOM 545 C CA . LEU A 1 75 ? 0.238 2.486 20.311 1.00 90.31 75 LEU A CA 1
ATOM 546 C C . LEU A 1 75 ? 1.624 2.683 19.685 1.00 90.31 75 LEU A C 1
ATOM 548 O O . LEU A 1 75 ? 1.980 3.807 19.354 1.00 90.31 75 LEU A O 1
ATOM 552 N N . ASN A 1 76 ? 2.397 1.610 19.492 1.00 91.19 76 ASN A N 1
ATOM 553 C CA . ASN A 1 76 ? 3.732 1.714 18.895 1.00 91.19 76 ASN A CA 1
ATOM 554 C C . ASN A 1 76 ? 3.705 1.909 17.370 1.00 91.19 76 ASN A C 1
ATOM 556 O O . ASN A 1 76 ? 4.593 2.570 16.841 1.00 91.19 76 ASN A O 1
ATOM 560 N N . TYR A 1 77 ? 2.722 1.335 16.666 1.00 90.06 77 TYR A N 1
ATOM 561 C CA . TYR A 1 77 ? 2.676 1.363 15.196 1.00 90.06 77 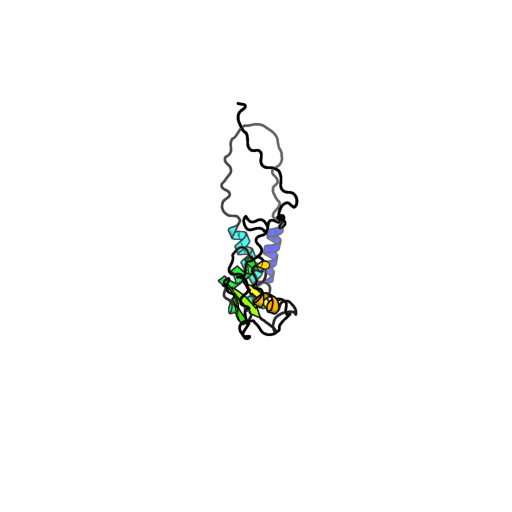TYR A CA 1
ATOM 562 C C . TYR A 1 77 ? 1.704 2.394 14.618 1.00 90.06 77 TYR A C 1
ATOM 564 O O . TYR A 1 77 ? 2.061 3.117 13.694 1.00 90.06 77 TYR A O 1
ATOM 572 N N . LEU A 1 78 ? 0.476 2.460 15.137 1.00 89.88 78 LEU A N 1
ATOM 573 C CA . LEU A 1 78 ? -0.552 3.400 14.681 1.00 89.88 78 LEU A CA 1
ATOM 574 C C . LEU A 1 78 ? -0.468 4.744 15.422 1.00 89.88 78 LEU A C 1
ATOM 576 O O . LEU A 1 78 ? -0.955 5.747 14.907 1.00 89.88 78 LEU A O 1
ATOM 580 N N . GLY A 1 79 ? 0.105 4.769 16.630 1.00 88.94 79 GLY A N 1
ATOM 581 C CA . GLY A 1 79 ? 0.115 5.954 17.498 1.00 88.94 79 GLY A CA 1
ATOM 582 C C . GLY A 1 79 ? -1.237 6.254 18.158 1.00 88.94 79 GLY A C 1
ATOM 583 O O . GLY A 1 79 ? -1.365 7.239 18.880 1.00 88.94 79 GLY A O 1
ATOM 584 N N . ASP A 1 80 ? -2.238 5.403 17.931 1.00 87.44 80 ASP A N 1
ATOM 585 C CA . ASP A 1 80 ? -3.574 5.493 18.509 1.00 87.44 80 ASP A CA 1
ATOM 586 C C . ASP A 1 80 ? -4.115 4.088 18.792 1.00 87.44 80 ASP A C 1
ATOM 588 O O . ASP A 1 80 ? -3.746 3.117 18.129 1.00 87.44 80 ASP A O 1
ATOM 592 N N . THR A 1 81 ? -4.999 3.982 19.777 1.00 86.88 81 THR A N 1
ATOM 593 C CA . THR A 1 81 ? -5.715 2.748 20.104 1.00 86.88 81 THR A CA 1
ATOM 594 C C . THR A 1 81 ? -7.064 2.758 19.410 1.00 86.88 81 THR A C 1
ATOM 596 O O . THR A 1 81 ? -7.897 3.609 19.714 1.00 86.88 81 THR A O 1
ATOM 599 N N . LYS A 1 82 ? -7.304 1.785 18.530 1.00 88.12 82 LYS A N 1
ATOM 600 C CA . LYS A 1 82 ? -8.571 1.643 17.805 1.00 88.12 82 LYS A CA 1
ATOM 601 C C . LYS A 1 82 ? -9.197 0.274 18.039 1.00 88.12 82 LYS A C 1
ATOM 603 O O . LYS A 1 82 ? -8.507 -0.746 18.042 1.00 88.12 82 LYS A O 1
ATOM 608 N N . ALA A 1 83 ? -10.517 0.245 18.189 1.00 88.19 83 ALA A N 1
ATOM 609 C CA . ALA A 1 83 ? -11.308 -0.981 18.235 1.00 88.19 83 ALA A CA 1
ATOM 610 C C . ALA A 1 83 ? -12.335 -0.948 17.107 1.00 88.19 83 ALA A C 1
ATOM 612 O O . ALA A 1 83 ? -13.051 0.033 16.963 1.00 88.19 83 ALA A O 1
ATOM 613 N N . GLY A 1 84 ? -12.411 -2.023 16.330 1.00 90.38 84 GLY A N 1
ATOM 614 C CA . GLY A 1 84 ? -13.335 -2.141 15.209 1.00 90.38 84 GLY A CA 1
ATOM 615 C C . GLY A 1 84 ? -13.582 -3.594 14.847 1.00 90.38 84 GLY A C 1
ATOM 616 O O . GLY A 1 84 ? -12.925 -4.502 15.370 1.00 90.38 84 GLY A O 1
ATOM 617 N N . THR A 1 85 ? -14.531 -3.798 13.943 1.00 92.69 85 THR A N 1
ATOM 618 C CA . THR A 1 85 ? -14.906 -5.124 13.451 1.00 92.69 85 THR A CA 1
ATOM 619 C C . THR A 1 85 ? -13.845 -5.619 12.479 1.00 92.69 85 THR A C 1
ATOM 621 O O . THR A 1 85 ? -13.401 -4.866 11.615 1.00 92.69 85 THR A O 1
ATOM 624 N N . PHE A 1 86 ? -13.419 -6.876 12.621 1.00 94.69 86 PHE A N 1
ATOM 625 C CA . PHE A 1 86 ? -12.503 -7.510 11.673 1.00 94.69 86 PHE A CA 1
ATOM 626 C C . PHE A 1 86 ? -13.237 -7.830 10.369 1.00 94.69 86 PHE A C 1
ATOM 628 O O . PHE A 1 86 ? -14.238 -8.544 10.387 1.00 94.69 86 PHE A O 1
ATOM 635 N N . VAL A 1 87 ? -12.734 -7.302 9.254 1.00 96.38 87 VAL A N 1
ATOM 636 C CA . VAL A 1 87 ? -13.354 -7.442 7.926 1.00 96.38 87 VAL A CA 1
ATOM 637 C C . VAL A 1 87 ? -12.697 -8.563 7.123 1.00 96.38 87 VAL A C 1
ATOM 639 O O . VAL A 1 87 ? -13.365 -9.305 6.402 1.00 96.38 87 VAL A O 1
ATOM 642 N N . GLY A 1 88 ? -11.379 -8.708 7.250 1.00 95.94 88 GLY A N 1
ATOM 643 C CA . GLY A 1 88 ? -10.626 -9.757 6.579 1.00 95.94 88 GLY A CA 1
ATOM 644 C C . GLY A 1 88 ? -9.122 -9.532 6.636 1.00 95.94 88 GLY A C 1
ATOM 645 O O . GLY A 1 88 ? -8.633 -8.558 7.215 1.00 95.94 88 GLY A O 1
ATOM 646 N N . SER A 1 89 ? -8.393 -10.463 6.032 1.00 95.94 89 SER A N 1
ATOM 647 C CA . SER A 1 89 ? -6.938 -10.431 5.914 1.00 95.94 89 SER A CA 1
ATOM 648 C C . SER A 1 89 ? -6.512 -10.603 4.463 1.00 95.94 89 SER A C 1
ATOM 650 O O . SER A 1 89 ? -7.156 -11.343 3.719 1.00 95.94 89 SER A O 1
ATOM 652 N N . ASP A 1 90 ? -5.413 -9.964 4.073 1.00 94.44 90 ASP A N 1
ATOM 653 C CA . ASP A 1 90 ? -4.825 -10.156 2.747 1.00 94.44 90 ASP A CA 1
ATOM 654 C C . ASP A 1 90 ? -3.807 -11.307 2.699 1.00 94.44 90 ASP A C 1
ATOM 656 O O . ASP A 1 90 ? -3.498 -11.960 3.697 1.00 94.44 90 ASP A O 1
ATOM 660 N N . VAL A 1 91 ? -3.265 -11.538 1.501 1.00 91.94 91 VAL A N 1
ATOM 661 C CA . VAL A 1 91 ? -2.245 -12.561 1.216 1.00 91.94 91 VAL A CA 1
ATOM 662 C C . VAL A 1 91 ? -0.933 -12.311 1.977 1.00 91.94 91 VAL A C 1
ATOM 664 O O . VAL A 1 91 ? -0.190 -13.251 2.248 1.00 91.94 91 VAL A O 1
ATOM 667 N N . LEU A 1 92 ? -0.642 -11.058 2.344 1.00 93.19 92 LEU A N 1
ATOM 668 C CA . LEU A 1 92 ? 0.546 -10.681 3.117 1.00 93.19 92 LEU A CA 1
ATOM 669 C C . LEU A 1 92 ? 0.326 -10.793 4.635 1.00 93.19 92 LEU A C 1
ATOM 671 O O . LEU A 1 92 ? 1.269 -10.618 5.407 1.00 93.19 92 LEU A O 1
ATOM 675 N N . GLY A 1 93 ? -0.897 -11.112 5.065 1.00 94.81 93 GLY A N 1
ATOM 676 C CA . GLY A 1 93 ? -1.287 -11.236 6.465 1.00 94.81 93 GLY A CA 1
ATOM 677 C C . GLY A 1 93 ? -1.681 -9.914 7.128 1.00 94.81 93 GLY A C 1
ATOM 678 O O . GLY A 1 93 ? -1.883 -9.887 8.343 1.00 94.81 93 GLY A O 1
ATOM 679 N N . ASN A 1 94 ? -1.806 -8.818 6.376 1.00 96.25 94 ASN A N 1
ATOM 680 C CA . ASN A 1 94 ? -2.330 -7.569 6.919 1.00 96.25 94 ASN A CA 1
ATOM 681 C C . ASN A 1 94 ? -3.811 -7.747 7.254 1.00 96.25 94 ASN A C 1
ATOM 683 O O . ASN A 1 94 ? -4.563 -8.361 6.498 1.00 96.25 94 ASN A O 1
ATOM 687 N N . SER A 1 95 ? -4.223 -7.208 8.397 1.00 95.81 95 SER A N 1
ATOM 688 C CA . SER A 1 95 ? -5.585 -7.332 8.916 1.00 95.81 95 SER A CA 1
ATOM 689 C C . SER A 1 95 ? -6.334 -6.012 8.779 1.00 95.81 95 SER A C 1
ATOM 691 O O . SER A 1 95 ? -5.825 -4.967 9.185 1.00 95.81 95 SER A O 1
ATOM 693 N N . TYR A 1 96 ? -7.551 -6.062 8.246 1.00 96.81 96 TYR A N 1
ATOM 694 C CA . TYR A 1 96 ? -8.361 -4.885 7.939 1.00 96.81 96 TYR A CA 1
ATOM 695 C C . TYR A 1 96 ? -9.567 -4.785 8.871 1.00 96.81 96 TYR A C 1
ATOM 697 O O . TYR A 1 96 ? -10.234 -5.785 9.163 1.00 96.81 96 TYR A O 1
ATOM 705 N N . TYR A 1 97 ? -9.845 -3.566 9.330 1.00 95.25 97 TYR A N 1
ATOM 706 C CA . TYR A 1 97 ? -10.879 -3.287 10.322 1.00 95.25 97 TYR A CA 1
ATOM 707 C C . TYR A 1 97 ? -11.752 -2.101 9.916 1.00 95.25 97 TYR A C 1
ATOM 709 O O . TYR A 1 97 ? -11.280 -1.171 9.255 1.00 95.25 97 TYR A O 1
ATOM 717 N N . GLU A 1 98 ? -13.013 -2.131 10.350 1.00 94.50 98 GLU A N 1
ATOM 718 C CA . GLU A 1 98 ? -13.988 -1.058 10.138 1.00 94.50 98 GLU A CA 1
ATOM 719 C C . GLU A 1 98 ? -14.773 -0.738 11.422 1.00 94.50 98 GLU A C 1
ATOM 721 O O . GLU A 1 98 ? -15.202 -1.637 12.154 1.00 94.50 98 GLU A O 1
ATOM 726 N N . ASP A 1 99 ? -14.974 0.554 11.680 1.00 92.38 99 ASP A N 1
ATOM 727 C CA . ASP A 1 99 ? -15.905 1.095 12.673 1.00 92.38 99 ASP A CA 1
ATOM 728 C C . ASP A 1 99 ? -16.638 2.318 12.102 1.00 92.38 99 ASP A C 1
ATOM 730 O O . ASP A 1 99 ? -16.064 3.396 11.968 1.00 92.38 99 ASP A O 1
ATOM 734 N N . THR A 1 100 ? -17.918 2.149 11.767 1.00 85.88 100 THR A N 1
ATOM 735 C CA . THR A 1 100 ? -18.776 3.208 11.206 1.00 85.88 100 THR A CA 1
ATOM 736 C C . THR A 1 100 ? -19.452 4.068 12.281 1.00 85.88 100 THR A C 1
ATOM 738 O O . THR A 1 100 ? -19.951 5.145 11.976 1.00 85.88 100 THR A O 1
ATOM 741 N N . ALA A 1 101 ? -19.527 3.598 13.530 1.00 83.38 101 ALA A N 1
ATOM 742 C CA . ALA A 1 101 ? -20.330 4.243 14.572 1.00 83.38 101 ALA A CA 1
ATOM 743 C C . ALA A 1 101 ? -19.488 5.038 15.577 1.00 83.38 101 ALA A C 1
ATOM 745 O O . ALA A 1 101 ? -19.972 6.020 16.139 1.00 83.38 101 ALA A O 1
ATOM 746 N N . GLY A 1 102 ? -18.260 4.590 15.852 1.00 79.69 102 GLY A N 1
ATOM 747 C CA . GLY A 1 102 ? -17.400 5.173 16.881 1.00 79.69 102 GLY A CA 1
ATOM 748 C C . GLY A 1 102 ? -16.400 6.214 16.383 1.00 79.69 102 GLY A C 1
ATOM 749 O O . GLY A 1 102 ? -15.895 6.991 17.193 1.00 79.69 102 GLY A O 1
ATOM 750 N N . GLU A 1 103 ? -16.120 6.253 15.080 1.00 86.06 103 GLU A N 1
ATOM 751 C CA . GLU A 1 103 ? -15.031 7.045 14.508 1.00 86.06 103 GLU A CA 1
ATOM 752 C C . GLU A 1 103 ? -15.506 8.184 13.603 1.00 86.06 103 GLU A C 1
ATOM 754 O O . GLU A 1 103 ? -16.609 8.192 13.063 1.00 86.06 103 GLU A O 1
ATOM 759 N N . ILE A 1 104 ? -14.630 9.175 13.440 1.00 89.81 104 ILE A N 1
ATOM 760 C CA . ILE A 1 104 ? -14.857 10.306 12.536 1.00 89.81 104 ILE A CA 1
ATOM 761 C C . ILE A 1 104 ? -14.720 9.824 11.086 1.00 89.81 104 ILE A C 1
ATOM 763 O O . ILE A 1 104 ? -13.851 8.999 10.778 1.00 89.81 104 ILE A O 1
ATOM 767 N N . TYR A 1 105 ? -15.512 10.404 10.178 1.00 88.50 105 TYR A N 1
ATOM 768 C CA 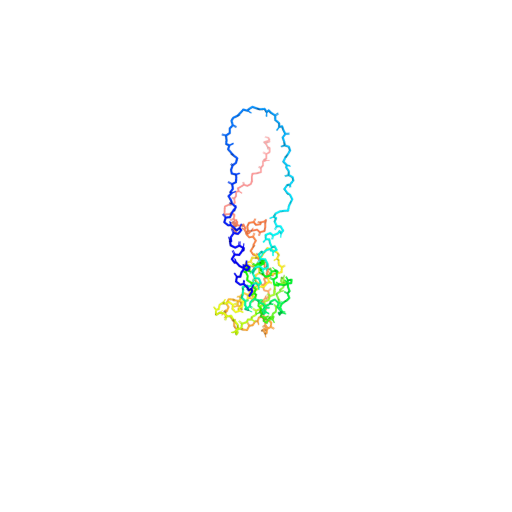. TYR A 1 105 ? -15.406 10.138 8.745 1.00 88.50 105 TYR A CA 1
ATOM 769 C C . TYR A 1 105 ? -13.955 10.240 8.249 1.00 88.50 105 TYR A C 1
ATOM 771 O O . TYR A 1 105 ? -13.243 11.208 8.516 1.00 88.50 105 TYR A O 1
ATOM 779 N N . GLY A 1 106 ? -13.513 9.204 7.534 1.00 88.31 106 GLY A N 1
ATOM 780 C CA . GLY A 1 106 ? -12.133 9.054 7.060 1.00 88.31 106 GLY A CA 1
ATOM 781 C C . GLY A 1 106 ? -11.209 8.270 8.001 1.00 88.31 106 GLY A C 1
ATOM 782 O O . GLY A 1 106 ? -10.180 7.784 7.544 1.00 88.31 106 GLY A O 1
ATOM 783 N N . ARG A 1 107 ? -11.576 8.066 9.277 1.00 92.12 107 ARG A N 1
ATOM 784 C CA . ARG A 1 107 ? -10.823 7.240 10.251 1.00 92.12 107 ARG A CA 1
ATOM 785 C C . ARG A 1 107 ? -11.458 5.879 10.544 1.00 92.12 107 ARG A C 1
ATOM 787 O O . ARG A 1 107 ? -10.839 5.077 11.245 1.00 92.12 107 ARG A O 1
ATOM 794 N N . GLU A 1 108 ? -12.647 5.647 10.002 1.00 93.81 108 GLU A N 1
ATOM 795 C CA . GLU A 1 108 ? -13.484 4.454 10.184 1.00 93.81 108 GLU A CA 1
ATOM 796 C C . GLU A 1 108 ? -12.821 3.159 9.702 1.00 93.81 108 GLU A C 1
ATOM 798 O O . GLU A 1 108 ? -13.069 2.106 10.272 1.00 93.81 108 GLU A O 1
ATOM 803 N N . ARG A 1 109 ? -11.987 3.216 8.654 1.00 95.62 109 ARG A N 1
ATOM 804 C CA . ARG A 1 109 ? -11.287 2.050 8.092 1.00 95.62 109 ARG A CA 1
ATOM 805 C C . ARG A 1 109 ? -9.798 2.167 8.355 1.00 95.62 109 ARG A C 1
ATOM 807 O O . ARG A 1 109 ? -9.217 3.236 8.167 1.00 95.62 109 ARG A O 1
ATOM 814 N N . TRP A 1 110 ? -9.175 1.078 8.783 1.00 95.19 110 TRP A N 1
ATOM 815 C CA . TRP A 1 110 ? -7.728 1.031 8.972 1.00 95.19 110 TRP A CA 1
ATOM 816 C C . TRP A 1 110 ? -7.169 -0.370 8.744 1.00 95.19 110 TRP A C 1
ATOM 818 O O . TRP A 1 110 ? -7.894 -1.366 8.715 1.00 95.19 110 TRP A O 1
ATOM 828 N N . VAL A 1 111 ? -5.848 -0.419 8.591 1.00 96.44 111 VAL A N 1
ATOM 829 C CA . VAL A 1 111 ? -5.069 -1.642 8.416 1.00 96.44 111 VAL A CA 1
ATOM 830 C C . VAL A 1 111 ? -4.095 -1.803 9.582 1.00 96.44 111 VAL A C 1
ATOM 832 O O . VAL A 1 111 ? -3.463 -0.843 10.024 1.00 96.44 111 VAL A O 1
ATOM 835 N N . GLU A 1 112 ? -3.980 -3.026 10.087 1.00 95.00 112 GLU A N 1
ATOM 836 C CA . GLU A 1 112 ? -2.894 -3.460 10.960 1.00 95.00 112 GLU A CA 1
ATOM 837 C C . GLU A 1 112 ? -1.956 -4.345 10.136 1.00 95.00 112 GLU A C 1
ATOM 839 O O . GLU A 1 112 ? -2.320 -5.452 9.731 1.00 95.00 112 GLU A O 1
ATOM 844 N N . TYR A 1 113 ? -0.754 -3.841 9.860 1.00 96.31 113 TYR A N 1
ATOM 845 C CA . TYR A 1 113 ? 0.241 -4.570 9.079 1.00 96.31 113 TYR A CA 1
ATOM 846 C C . TYR A 1 113 ? 0.806 -5.761 9.858 1.00 96.31 113 TYR A C 1
ATOM 848 O O . TYR A 1 113 ? 1.036 -5.674 11.067 1.00 96.31 113 TYR A O 1
ATOM 856 N N . ALA A 1 114 ? 1.090 -6.858 9.152 1.00 93.94 114 ALA A N 1
ATOM 857 C CA . ALA A 1 114 ? 1.792 -8.005 9.734 1.00 93.94 114 ALA A CA 1
ATOM 858 C C . ALA A 1 114 ? 3.296 -7.738 9.928 1.00 93.94 114 ALA A C 1
ATOM 860 O O . ALA A 1 114 ? 3.927 -8.303 10.823 1.00 93.94 114 ALA A O 1
ATOM 861 N N . SER A 1 115 ? 3.875 -6.880 9.083 1.00 91.81 115 SER A N 1
ATOM 862 C CA . SER A 1 115 ? 5.289 -6.507 9.133 1.00 91.81 115 SER A CA 1
ATOM 863 C C . SER A 1 115 ? 5.584 -5.500 10.249 1.00 91.81 115 SER A C 1
ATOM 865 O O . SER A 1 115 ? 4.811 -4.577 10.493 1.00 91.81 115 SER A O 1
ATOM 867 N N . ASN A 1 116 ? 6.763 -5.621 10.866 1.00 90.88 116 ASN A N 1
ATOM 868 C CA . ASN A 1 116 ? 7.276 -4.645 11.836 1.00 90.88 116 ASN A CA 1
ATOM 869 C C . ASN A 1 116 ? 7.753 -3.335 11.183 1.00 90.88 116 ASN A C 1
ATOM 871 O O . ASN A 1 116 ? 8.011 -2.356 11.875 1.00 90.88 116 ASN A O 1
ATOM 875 N N . THR A 1 117 ? 7.917 -3.307 9.862 1.00 91.31 117 THR A N 1
ATOM 876 C CA . THR A 1 117 ? 8.246 -2.092 9.107 1.00 91.31 117 THR A CA 1
ATOM 877 C C . THR A 1 117 ? 7.102 -1.825 8.134 1.00 91.31 117 THR A C 1
ATOM 879 O O . THR A 1 117 ? 7.172 -2.283 6.989 1.00 91.31 117 THR A O 1
ATOM 882 N N . PRO A 1 118 ? 6.016 -1.184 8.600 1.00 92.81 118 PRO A N 1
ATOM 883 C CA . PRO A 1 118 ? 4.841 -0.948 7.776 1.00 92.81 118 PRO A CA 1
ATOM 884 C C . PRO A 1 118 ? 5.157 0.045 6.655 1.00 92.81 118 PRO A C 1
ATOM 886 O O . PRO A 1 118 ? 5.800 1.068 6.888 1.00 92.81 118 PRO A O 1
ATOM 889 N N . ASP A 1 119 ? 4.674 -0.248 5.450 1.00 94.12 119 ASP A N 1
ATOM 890 C CA . ASP A 1 119 ? 4.701 0.667 4.311 1.00 94.12 119 ASP A CA 1
ATOM 891 C C . ASP A 1 119 ? 3.330 0.680 3.628 1.00 94.12 119 ASP A C 1
ATOM 893 O O . ASP A 1 119 ? 2.682 -0.358 3.495 1.00 94.12 119 ASP A O 1
ATOM 897 N N . GLY A 1 120 ? 2.894 1.855 3.168 1.00 93.88 120 GLY A N 1
ATOM 898 C CA . GLY A 1 120 ? 1.588 2.033 2.525 1.00 93.88 120 GLY A CA 1
ATOM 899 C C . GLY A 1 120 ? 1.434 1.211 1.246 1.00 93.88 120 GLY A C 1
ATOM 900 O O . GLY A 1 120 ? 0.330 0.803 0.897 1.00 93.88 120 GLY A O 1
ATOM 901 N N . SER A 1 121 ? 2.549 0.906 0.576 1.00 95.38 121 SER A N 1
ATOM 902 C CA . SER A 1 121 ? 2.558 0.068 -0.624 1.00 95.38 121 SER A CA 1
ATOM 903 C C . SER A 1 121 ? 2.344 -1.424 -0.354 1.00 95.38 121 SER A C 1
ATOM 905 O O . SER A 1 121 ? 2.208 -2.183 -1.306 1.00 95.38 121 SER A O 1
ATOM 907 N N . MET A 1 122 ? 2.335 -1.865 0.911 1.00 96.00 122 MET A N 1
ATOM 908 C CA . MET A 1 122 ? 2.088 -3.266 1.275 1.00 96.00 122 MET A CA 1
ATOM 909 C C . MET A 1 122 ? 0.599 -3.627 1.267 1.00 96.00 122 MET A C 1
ATOM 911 O O . MET A 1 122 ? 0.261 -4.797 1.417 1.00 96.00 122 MET A O 1
ATOM 915 N N . VAL A 1 123 ? -0.295 -2.653 1.098 1.00 96.75 123 VAL A N 1
ATOM 916 C CA . VAL A 1 123 ? -1.727 -2.911 0.931 1.00 96.75 123 VAL A CA 1
ATOM 917 C C . VAL A 1 123 ? -1.966 -3.457 -0.475 1.00 96.75 123 VAL A C 1
ATOM 919 O O . VAL A 1 123 ? -1.639 -2.809 -1.468 1.00 96.75 123 VAL A O 1
ATOM 922 N N . THR A 1 124 ? -2.540 -4.656 -0.561 1.00 95.12 124 THR A N 1
ATOM 923 C CA . THR A 1 124 ? -2.876 -5.281 -1.851 1.00 95.12 124 THR A CA 1
ATOM 924 C C . THR A 1 124 ? -3.912 -4.451 -2.630 1.00 95.12 124 THR A C 1
ATOM 926 O O . THR A 1 124 ? -4.692 -3.717 -2.018 1.00 95.12 124 THR A O 1
ATOM 929 N N . PRO A 1 125 ? -3.972 -4.547 -3.974 1.00 93.69 125 PRO A N 1
ATOM 930 C CA . PRO A 1 125 ? -4.792 -3.649 -4.793 1.00 93.69 125 PRO A CA 1
ATOM 931 C C . PRO A 1 125 ? -6.286 -3.722 -4.460 1.00 93.69 125 PRO A C 1
ATOM 933 O O . PRO A 1 125 ? -6.970 -2.701 -4.424 1.00 93.69 125 PRO A O 1
ATOM 936 N N . GLU A 1 126 ? -6.775 -4.921 -4.154 1.00 93.12 126 GLU A N 1
ATOM 937 C CA . GLU A 1 126 ? -8.173 -5.170 -3.797 1.00 93.12 126 GLU A CA 1
ATOM 938 C C . GLU A 1 126 ? -8.558 -4.456 -2.499 1.00 93.12 126 GLU A C 1
ATOM 940 O O . GLU A 1 126 ? -9.552 -3.730 -2.424 1.00 93.12 126 GLU A O 1
ATOM 945 N N . TRP A 1 127 ? -7.713 -4.602 -1.479 1.00 95.81 127 TRP A N 1
ATOM 946 C CA . TRP A 1 127 ? -7.907 -3.961 -0.187 1.00 95.81 127 TRP A CA 1
ATOM 947 C C . TRP A 1 127 ? -7.643 -2.458 -0.240 1.00 95.81 127 TRP A C 1
ATOM 949 O O . TRP A 1 127 ? -8.278 -1.706 0.498 1.00 95.81 127 TRP A O 1
ATOM 959 N N . HIS A 1 128 ? -6.774 -1.994 -1.140 1.00 95.81 128 HIS A N 1
ATOM 960 C CA . HIS A 1 128 ? -6.526 -0.573 -1.362 1.00 95.81 128 HIS A CA 1
ATOM 961 C C . HIS A 1 128 ? -7.799 0.144 -1.833 1.00 95.81 128 HIS A C 1
ATOM 963 O O . HIS A 1 128 ? -8.124 1.215 -1.325 1.00 95.81 128 HIS A O 1
ATOM 969 N N . MET A 1 129 ? -8.575 -0.462 -2.740 1.00 94.50 129 MET A N 1
ATOM 970 C CA . MET A 1 129 ? -9.850 0.109 -3.199 1.00 94.50 129 MET A CA 1
ATOM 971 C C . MET A 1 129 ? -10.847 0.301 -2.050 1.00 94.50 129 MET A C 1
ATOM 973 O O . MET A 1 129 ? -11.467 1.362 -1.927 1.00 94.50 129 MET A O 1
ATOM 977 N N . TRP A 1 130 ? -10.976 -0.704 -1.185 1.00 95.50 130 TRP A N 1
ATOM 978 C CA . TRP A 1 130 ? -11.867 -0.649 -0.027 1.00 95.50 130 TRP A CA 1
ATOM 979 C C . TRP A 1 130 ? -11.372 0.331 1.050 1.00 95.50 130 TRP A C 1
ATOM 981 O O . TRP A 1 130 ? -12.149 1.141 1.566 1.00 95.50 130 TRP A O 1
ATOM 991 N N . LEU A 1 131 ? -10.071 0.320 1.353 1.00 96.00 131 LEU A N 1
ATOM 992 C CA . LEU A 1 131 ? -9.456 1.190 2.356 1.00 96.00 131 LEU A CA 1
ATOM 993 C C . LEU A 1 131 ? -9.559 2.670 1.960 1.00 96.00 131 LEU A C 1
ATOM 995 O O . LEU A 1 131 ? -9.891 3.510 2.795 1.00 96.00 131 LEU A O 1
ATOM 999 N N . SER A 1 132 ? -9.357 2.985 0.677 1.00 94.81 132 SER A N 1
ATOM 1000 C CA . SER A 1 132 ? -9.527 4.333 0.119 1.00 94.81 132 SER A CA 1
ATOM 1001 C C . SER A 1 132 ? -10.988 4.745 -0.093 1.00 94.81 132 SER A C 1
ATOM 1003 O O . SER A 1 132 ? -11.232 5.814 -0.648 1.00 94.81 132 SER A O 1
ATOM 1005 N N . LYS A 1 133 ? -11.963 3.928 0.333 1.00 93.75 133 LYS A N 1
ATOM 1006 C CA . LYS A 1 133 ? -13.406 4.175 0.158 1.00 93.75 133 LYS A CA 1
ATOM 1007 C C . LYS A 1 133 ? -13.827 4.360 -1.312 1.00 93.75 133 LYS A C 1
ATOM 1009 O O . LYS A 1 133 ? -14.827 5.018 -1.582 1.00 93.75 133 LYS A O 1
ATOM 1014 N N . LEU A 1 134 ? -13.093 3.770 -2.261 1.00 94.25 134 LEU A N 1
ATOM 1015 C CA . LEU A 1 134 ? -13.519 3.718 -3.668 1.00 94.25 134 LEU A CA 1
ATOM 1016 C C . LEU A 1 134 ? -14.676 2.734 -3.850 1.00 94.25 134 LEU A C 1
ATOM 1018 O O . LEU A 1 134 ? -15.568 2.960 -4.663 1.00 94.25 134 LEU A O 1
ATOM 1022 N N . VAL A 1 135 ? -14.653 1.648 -3.078 1.00 92.75 135 VAL A N 1
ATOM 1023 C CA . VAL A 1 135 ? -15.691 0.618 -3.049 1.00 92.75 135 VAL A CA 1
ATOM 1024 C C . VAL A 1 135 ? -16.190 0.457 -1.614 1.00 92.75 135 VAL A C 1
ATOM 1026 O O . VAL A 1 135 ? -15.424 0.569 -0.650 1.00 92.75 135 VAL A O 1
ATOM 1029 N N . GLN A 1 136 ? -17.499 0.240 -1.468 1.00 92.50 136 GLN A N 1
ATOM 1030 C CA . GLN A 1 136 ? -18.119 0.035 -0.161 1.00 92.50 136 GLN A CA 1
ATOM 1031 C C . GLN A 1 136 ? -17.920 -1.394 0.346 1.00 92.50 136 GLN A C 1
ATOM 1033 O O . GLN A 1 136 ? -17.644 -1.596 1.526 1.00 92.50 136 GLN A O 1
ATOM 1038 N N . GLU A 1 137 ? -18.046 -2.367 -0.550 1.00 93.94 137 GLU A N 1
ATOM 1039 C CA . GLU A 1 137 ? -17.922 -3.789 -0.248 1.00 93.94 137 GLU A CA 1
ATOM 1040 C C . GLU A 1 137 ? -16.442 -4.203 -0.143 1.00 93.94 137 GLU A C 1
ATOM 1042 O O . GLU A 1 137 ? -15.634 -3.802 -0.988 1.00 93.94 137 GLU A O 1
ATOM 1047 N N . PRO A 1 138 ? -16.050 -4.970 0.889 1.00 94.31 138 PRO A N 1
ATOM 1048 C CA . PRO A 1 138 ? -14.700 -5.509 0.992 1.00 94.31 138 PRO A CA 1
ATOM 1049 C C . PRO A 1 138 ? -14.463 -6.640 -0.022 1.00 94.31 138 PRO A C 1
ATOM 1051 O O . PRO A 1 138 ? -15.405 -7.324 -0.428 1.00 94.31 138 PRO A O 1
ATOM 1054 N N . PRO A 1 139 ? -13.198 -6.930 -0.376 1.00 92.44 139 PRO A N 1
ATOM 1055 C CA . PRO A 1 139 ? -12.876 -8.033 -1.285 1.00 92.44 139 PRO A CA 1
ATOM 1056 C C . PRO A 1 139 ? -13.275 -9.407 -0.726 1.00 92.44 139 PRO A C 1
ATOM 1058 O O . PRO A 1 139 ? -13.468 -10.344 -1.485 1.00 92.44 139 PRO A O 1
ATOM 1061 N N . THR A 1 140 ? -13.482 -9.537 0.591 1.00 92.12 140 THR A N 1
ATOM 1062 C CA . THR A 1 140 ? -13.999 -10.771 1.205 1.00 92.12 140 THR A CA 1
ATOM 1063 C C . THR A 1 140 ? -15.433 -11.101 0.769 1.00 92.12 140 THR A C 1
ATOM 1065 O O . THR A 1 140 ? -15.794 -12.274 0.707 1.00 92.12 140 THR A O 1
ATOM 1068 N N . SER A 1 141 ? -16.278 -10.094 0.509 1.00 90.75 141 SER A N 1
ATOM 1069 C CA . SER A 1 141 ? -17.684 -10.312 0.133 1.00 90.75 141 SER A CA 1
ATOM 1070 C C . SER A 1 141 ? -17.896 -10.427 -1.374 1.00 90.75 141 SER A C 1
ATOM 1072 O O . SER A 1 141 ? -18.916 -10.962 -1.805 1.00 90.75 141 SER A O 1
ATOM 1074 N N . VAL A 1 142 ? -16.950 -9.933 -2.174 1.00 89.62 142 VAL A N 1
ATOM 1075 C CA . VAL A 1 142 ? -17.050 -9.881 -3.635 1.00 89.62 142 VAL A CA 1
ATOM 1076 C C . VAL A 1 142 ? -16.157 -10.949 -4.251 1.00 89.62 142 VAL A C 1
ATOM 1078 O O . VAL A 1 142 ? -14.995 -11.084 -3.890 1.00 89.62 142 VAL A O 1
ATOM 1081 N N . ASN A 1 143 ? -16.671 -11.695 -5.227 1.00 86.56 143 ASN A N 1
ATOM 1082 C CA . ASN A 1 143 ? -15.839 -12.613 -5.999 1.00 86.56 143 ASN A CA 1
ATOM 1083 C C . ASN A 1 143 ? -15.066 -11.828 -7.072 1.00 86.56 143 ASN A C 1
ATOM 1085 O O . ASN A 1 143 ? -15.636 -11.451 -8.099 1.00 86.56 143 ASN A O 1
ATOM 1089 N N . LEU A 1 144 ? -13.789 -11.545 -6.809 1.00 85.44 144 LEU A N 1
ATOM 1090 C CA . LEU A 1 144 ? -12.916 -10.816 -7.724 1.00 85.44 144 LEU A CA 1
ATOM 1091 C C . LEU A 1 144 ? -12.354 -11.759 -8.795 1.00 85.44 144 LEU A C 1
ATOM 1093 O O . LEU A 1 144 ? -11.718 -12.773 -8.515 1.00 85.44 144 LEU A O 1
ATOM 1097 N N . THR A 1 145 ? -12.617 -11.434 -10.061 1.00 89.44 145 THR A N 1
ATOM 1098 C CA . THR A 1 145 ? -12.136 -12.222 -11.199 1.00 89.44 145 THR A CA 1
ATOM 1099 C C . THR A 1 145 ? -10.752 -11.749 -11.628 1.00 89.44 145 THR A C 1
ATOM 1101 O O . THR A 1 145 ? -10.628 -10.702 -12.266 1.00 89.44 145 THR A O 1
ATOM 1104 N N . HIS A 1 146 ? -9.728 -12.547 -11.339 1.00 89.00 146 HIS A N 1
ATOM 1105 C CA . HIS A 1 146 ? -8.353 -12.277 -11.756 1.00 89.00 146 HIS A CA 1
ATOM 1106 C C . HIS A 1 146 ? -8.118 -12.676 -13.223 1.00 89.00 146 HIS A C 1
ATOM 1108 O O . HIS A 1 146 ? -8.293 -13.850 -13.579 1.00 89.00 146 HIS A O 1
ATOM 1114 N N . PRO A 1 147 ? -7.731 -11.748 -14.116 1.00 92.88 147 PRO A N 1
ATOM 1115 C CA . PRO A 1 147 ? -7.374 -12.101 -15.481 1.00 92.88 147 PRO A CA 1
ATOM 1116 C C . PRO A 1 147 ? -6.078 -12.922 -15.533 1.00 92.88 147 PRO A C 1
ATOM 1118 O O . PRO A 1 147 ? -5.163 -12.754 -14.736 1.00 92.88 147 PRO A O 1
ATOM 1121 N N . LYS A 1 148 ? -5.941 -13.767 -16.562 1.00 95.94 148 LYS A N 1
ATOM 1122 C CA . LYS A 1 148 ? -4.778 -14.664 -16.735 1.00 95.94 148 LYS A CA 1
ATOM 1123 C C . LYS A 1 148 ? -3.416 -13.947 -16.765 1.00 95.94 148 LYS A C 1
ATOM 1125 O O . LYS A 1 148 ? -2.399 -14.560 -16.464 1.00 95.94 148 LYS A O 1
ATOM 1130 N N . PHE A 1 149 ? -3.383 -12.693 -17.209 1.00 95.12 149 PHE A N 1
ATOM 1131 C CA . PHE A 1 149 ? -2.153 -11.907 -17.338 1.00 95.12 149 PHE A CA 1
ATOM 1132 C C . PHE A 1 149 ? -1.771 -11.159 -16.053 1.00 95.12 149 PHE A C 1
ATOM 1134 O O . PHE A 1 149 ? -0.787 -10.421 -16.058 1.00 95.12 149 PHE A O 1
ATOM 1141 N N . GLU A 1 150 ? -2.550 -11.299 -14.981 1.00 94.44 150 GLU A N 1
ATOM 1142 C CA . GLU A 1 150 ? -2.261 -10.649 -13.712 1.00 94.44 150 GLU A CA 1
ATOM 1143 C C . GLU A 1 150 ? -0.987 -11.222 -13.085 1.00 94.44 150 GLU A C 1
ATOM 1145 O O . GLU A 1 150 ? -0.819 -12.434 -12.933 1.00 94.44 150 GLU A O 1
ATOM 1150 N N . ALA A 1 151 ? -0.060 -10.328 -12.751 1.00 93.31 151 ALA A N 1
ATOM 1151 C CA . ALA A 1 151 ? 1.148 -10.682 -12.028 1.00 93.31 151 ALA A CA 1
ATOM 1152 C C . ALA A 1 151 ? 0.845 -10.776 -10.523 1.00 93.31 151 ALA A C 1
ATOM 1154 O O . ALA A 1 151 ? -0.019 -10.048 -10.031 1.00 93.31 151 ALA A O 1
ATOM 1155 N N . PRO A 1 152 ? 1.575 -11.614 -9.765 1.00 92.62 152 PRO A N 1
ATOM 1156 C CA . PRO A 1 152 ? 1.450 -11.624 -8.314 1.00 92.62 152 PRO A CA 1
ATOM 1157 C C . PRO A 1 152 ? 1.792 -10.246 -7.735 1.00 92.62 152 PRO A C 1
ATOM 1159 O O . PRO A 1 152 ? 2.645 -9.528 -8.261 1.00 92.62 152 PRO A O 1
ATOM 1162 N N . PHE A 1 153 ? 1.140 -9.893 -6.629 1.00 93.62 153 PHE A N 1
ATOM 1163 C CA . PHE A 1 153 ? 1.356 -8.614 -5.967 1.00 93.62 153 PHE A CA 1
ATOM 1164 C C . PHE A 1 153 ? 2.794 -8.469 -5.449 1.00 93.62 153 PHE A C 1
ATOM 1166 O O . PHE A 1 153 ? 3.311 -9.344 -4.753 1.00 93.62 153 PHE A O 1
ATOM 1173 N N . ILE A 1 154 ? 3.420 -7.333 -5.763 1.00 93.50 154 ILE A N 1
ATOM 1174 C CA . ILE A 1 154 ? 4.740 -6.937 -5.271 1.00 93.50 154 ILE A CA 1
ATOM 1175 C C . ILE A 1 154 ? 4.611 -5.511 -4.731 1.00 93.50 154 ILE A C 1
ATOM 1177 O O . ILE A 1 154 ? 4.147 -4.617 -5.438 1.00 93.50 154 ILE A O 1
ATOM 1181 N N . TYR A 1 155 ? 5.019 -5.309 -3.480 1.00 94.12 155 TYR A N 1
ATOM 1182 C CA . TYR A 1 155 ? 5.042 -3.996 -2.833 1.00 94.12 155 TYR A CA 1
ATOM 1183 C C . TYR A 1 155 ? 6.168 -3.110 -3.399 1.00 94.12 155 TYR A C 1
ATOM 1185 O O . TYR A 1 155 ? 6.987 -3.543 -4.211 1.00 94.12 155 TYR A O 1
ATOM 1193 N N . ASN A 1 156 ? 6.247 -1.849 -2.975 1.00 95.62 156 ASN A N 1
ATOM 1194 C CA . ASN A 1 156 ? 7.274 -0.930 -3.457 1.00 95.62 156 ASN A CA 1
ATOM 1195 C C . ASN A 1 156 ? 8.685 -1.375 -3.032 1.00 95.62 156 ASN A C 1
ATOM 1197 O O . ASN A 1 156 ? 9.029 -1.396 -1.852 1.00 95.62 156 ASN A O 1
ATOM 1201 N N . THR A 1 157 ? 9.538 -1.662 -4.014 1.00 95.19 157 THR A N 1
ATOM 1202 C CA . THR A 1 157 ? 10.929 -2.092 -3.810 1.00 95.19 157 THR A CA 1
ATOM 1203 C C . THR A 1 157 ? 11.951 -0.964 -3.998 1.00 95.19 157 THR A C 1
ATOM 1205 O O . THR A 1 157 ? 13.152 -1.230 -4.132 1.00 95.19 157 THR A O 1
ATOM 1208 N N . THR A 1 158 ? 11.518 0.300 -4.014 1.00 95.62 158 THR A N 1
ATOM 1209 C CA . THR A 1 158 ? 12.411 1.463 -4.153 1.00 95.62 158 THR A CA 1
ATOM 1210 C C . THR A 1 158 ? 13.494 1.466 -3.069 1.00 95.62 158 THR A C 1
ATOM 1212 O O . THR A 1 158 ? 13.234 1.173 -1.907 1.00 95.62 158 THR A O 1
ATOM 1215 N N . GLY A 1 159 ? 14.739 1.765 -3.450 1.00 94.31 159 GLY A N 1
ATOM 1216 C CA . GLY A 1 159 ? 15.886 1.752 -2.530 1.00 94.31 159 GLY A CA 1
ATOM 1217 C C . GLY A 1 159 ? 16.421 0.356 -2.176 1.00 94.31 159 GLY A C 1
ATOM 1218 O O . GLY A 1 159 ? 17.454 0.252 -1.517 1.00 94.31 159 GLY A O 1
ATOM 1219 N N . SER A 1 160 ? 15.779 -0.719 -2.641 1.00 94.38 160 SER A N 1
ATOM 1220 C CA . SER A 1 160 ? 16.273 -2.093 -2.494 1.00 94.38 160 SER A CA 1
ATOM 1221 C C . SER A 1 160 ? 17.041 -2.570 -3.736 1.00 94.38 160 SER A C 1
ATOM 1223 O O . SER A 1 160 ? 17.065 -1.921 -4.784 1.00 94.38 160 SER A O 1
ATOM 1225 N N . ARG A 1 161 ? 17.637 -3.769 -3.661 1.00 96.31 161 ARG A N 1
ATOM 1226 C CA . ARG A 1 161 ? 18.254 -4.430 -4.828 1.00 96.31 161 ARG A CA 1
ATOM 1227 C C . ARG A 1 161 ? 17.241 -4.793 -5.923 1.00 96.31 161 ARG A C 1
ATOM 1229 O O . ARG A 1 161 ? 17.652 -4.951 -7.068 1.00 96.31 161 ARG A O 1
ATOM 1236 N N . GLN A 1 162 ? 15.957 -4.910 -5.575 1.00 96.19 162 GLN A N 1
ATOM 1237 C CA . GLN A 1 162 ? 14.852 -5.239 -6.483 1.00 96.19 162 GLN A CA 1
ATOM 1238 C C . GLN A 1 162 ? 14.185 -3.993 -7.094 1.00 96.19 162 GLN A C 1
ATOM 1240 O O . GLN A 1 162 ? 13.128 -4.111 -7.710 1.00 96.19 162 GLN A O 1
ATOM 1245 N N . ALA A 1 163 ? 14.764 -2.801 -6.920 1.00 96.88 163 ALA A N 1
ATOM 1246 C CA . ALA A 1 163 ? 14.237 -1.581 -7.519 1.00 96.88 163 ALA A CA 1
ATOM 1247 C C . ALA A 1 163 ? 14.246 -1.653 -9.057 1.00 96.88 163 ALA A C 1
ATOM 1249 O O . ALA A 1 163 ? 15.180 -2.185 -9.666 1.00 96.88 163 ALA A O 1
ATOM 1250 N N . TYR A 1 164 ? 13.226 -1.063 -9.683 1.00 95.62 164 TYR A N 1
ATOM 1251 C CA . TYR A 1 164 ? 13.155 -0.941 -11.136 1.00 95.62 164 TYR A CA 1
ATOM 1252 C C . TYR A 1 164 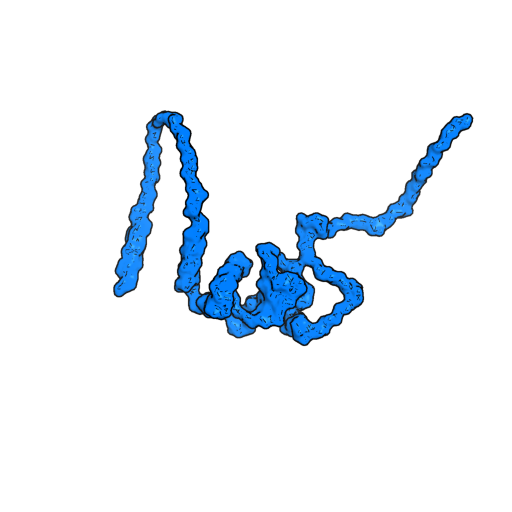? 14.325 -0.107 -11.676 1.00 95.62 164 TYR A C 1
ATOM 1254 O O . TYR A 1 164 ? 14.604 0.990 -11.189 1.00 95.62 164 TYR A O 1
ATOM 1262 N N . LYS A 1 165 ? 15.003 -0.628 -12.704 1.00 96.06 165 LYS A N 1
ATOM 1263 C CA . LYS A 1 165 ? 16.098 0.054 -13.401 1.00 96.06 165 LYS A CA 1
ATOM 1264 C C . LYS A 1 165 ? 15.723 0.217 -14.871 1.00 96.06 165 LYS A C 1
ATOM 1266 O O . LYS A 1 165 ? 15.598 -0.800 -15.557 1.00 96.06 165 LYS A O 1
ATOM 1271 N N . PRO A 1 166 ? 15.534 1.453 -15.365 1.00 96.75 166 PRO A N 1
ATOM 1272 C CA . PRO A 1 166 ? 15.213 1.662 -16.766 1.00 96.75 166 PRO A CA 1
ATOM 1273 C C . PRO A 1 166 ? 16.397 1.249 -17.644 1.00 96.75 166 PRO A C 1
ATOM 1275 O O . PRO A 1 166 ? 17.559 1.462 -17.297 1.00 96.75 166 PRO A O 1
ATOM 1278 N N . TYR A 1 167 ? 16.087 0.671 -18.798 1.00 97.12 167 TYR A N 1
ATOM 1279 C CA . TYR A 1 167 ? 17.055 0.295 -19.821 1.00 97.12 167 TYR A CA 1
ATOM 1280 C C . TYR A 1 167 ? 16.493 0.629 -21.203 1.00 97.12 167 TYR A C 1
ATOM 1282 O O . TYR A 1 167 ? 15.293 0.860 -21.366 1.00 97.12 167 TYR A O 1
ATOM 1290 N N . ASN A 1 168 ? 17.361 0.669 -22.211 1.00 97.50 168 ASN A N 1
ATOM 1291 C CA . ASN A 1 168 ? 16.912 0.850 -23.582 1.00 97.50 168 ASN A CA 1
ATOM 1292 C C . ASN A 1 168 ? 16.285 -0.455 -24.094 1.00 97.50 168 ASN A C 1
ATOM 1294 O O . ASN A 1 168 ? 16.976 -1.461 -24.240 1.00 97.50 168 ASN A O 1
ATOM 1298 N N . THR A 1 169 ? 14.986 -0.434 -24.381 1.00 97.44 169 THR A N 1
ATOM 1299 C CA . THR A 1 169 ? 14.257 -1.579 -24.948 1.00 97.44 169 THR A CA 1
ATOM 1300 C C . THR A 1 169 ? 14.532 -1.775 -26.441 1.00 97.44 169 THR A C 1
ATOM 1302 O O . THR A 1 169 ? 14.189 -2.815 -27.003 1.00 97.44 169 THR A O 1
ATOM 1305 N N . THR A 1 170 ? 15.161 -0.795 -27.102 1.00 97.31 170 THR A N 1
ATOM 1306 C CA . THR A 1 170 ? 15.526 -0.871 -28.519 1.00 97.31 170 THR A CA 1
ATOM 1307 C C . THR A 1 170 ? 16.906 -1.488 -28.711 1.00 97.31 170 THR A C 1
ATOM 1309 O O . THR A 1 170 ? 17.859 -1.195 -27.988 1.00 97.31 170 THR A O 1
ATOM 1312 N N . LYS A 1 171 ? 17.021 -2.337 -29.736 1.00 96.06 171 LYS A N 1
ATOM 1313 C CA . LYS A 1 171 ? 18.310 -2.825 -30.238 1.00 96.06 171 LYS A CA 1
ATOM 1314 C C . LYS A 1 171 ? 19.049 -1.690 -30.968 1.00 96.06 171 LYS A C 1
ATOM 1316 O O . LYS A 1 171 ? 18.390 -0.774 -31.472 1.00 96.06 171 LYS A O 1
ATOM 1321 N N . PRO A 1 172 ? 20.391 -1.733 -31.067 1.00 96.75 172 PRO A N 1
ATOM 1322 C CA . PRO A 1 172 ? 21.128 -0.773 -31.881 1.00 96.75 172 PRO A CA 1
ATOM 1323 C C . PRO A 1 172 ? 20.612 -0.800 -33.324 1.00 96.75 172 PRO A C 1
ATOM 1325 O O . PRO A 1 172 ? 20.463 -1.862 -33.925 1.00 96.75 172 PRO A O 1
ATOM 1328 N N . LYS A 1 173 ? 20.306 0.383 -33.865 1.00 97.44 173 LYS A N 1
ATOM 1329 C CA . LYS A 1 173 ? 19.745 0.528 -35.220 1.00 97.44 173 LYS A CA 1
ATOM 1330 C C . LYS A 1 173 ? 20.780 0.291 -36.316 1.00 97.44 173 LYS A C 1
ATOM 1332 O O . LYS A 1 173 ? 20.425 -0.117 -37.413 1.00 97.44 173 LYS A O 1
ATOM 1337 N N . ILE A 1 174 ? 22.040 0.587 -36.017 1.00 96.88 174 ILE A N 1
ATOM 1338 C CA . ILE A 1 174 ? 23.171 0.443 -36.929 1.00 96.88 174 ILE A CA 1
ATOM 1339 C C . ILE A 1 174 ? 24.013 -0.711 -36.398 1.00 96.88 174 ILE A C 1
ATOM 1341 O O . ILE A 1 174 ? 24.406 -0.697 -35.230 1.00 96.88 174 ILE A O 1
ATOM 1345 N N . GLN A 1 175 ? 24.256 -1.710 -37.242 1.00 95.81 175 GLN A N 1
ATOM 1346 C CA . GLN A 1 175 ? 25.152 -2.816 -36.922 1.00 95.81 175 GLN A CA 1
ATOM 1347 C C . GLN A 1 175 ? 26.584 -2.403 -37.259 1.00 95.81 175 GLN A C 1
ATOM 1349 O O . GLN A 1 175 ? 26.844 -1.889 -38.348 1.00 95.81 175 GLN A O 1
ATOM 1354 N N . ALA A 1 176 ? 27.499 -2.582 -36.308 1.00 95.94 176 ALA A N 1
ATOM 1355 C CA . ALA A 1 176 ? 28.917 -2.368 -36.549 1.00 95.94 176 ALA A CA 1
ATOM 1356 C C . ALA A 1 176 ? 29.481 -3.534 -37.370 1.00 95.94 176 ALA A C 1
ATOM 1358 O O . ALA A 1 176 ? 29.038 -4.671 -37.225 1.00 95.94 176 ALA A O 1
ATOM 1359 N N . TRP A 1 177 ? 30.462 -3.249 -38.224 1.00 95.62 177 TRP A N 1
ATOM 1360 C CA . TRP A 1 177 ? 31.245 -4.296 -38.870 1.00 95.62 177 TRP A CA 1
ATOM 1361 C C . TRP A 1 177 ? 32.088 -5.032 -37.820 1.00 95.62 177 TRP A C 1
ATOM 1363 O O . TRP A 1 177 ? 32.788 -4.392 -37.033 1.00 95.62 177 TRP A O 1
ATOM 1373 N N . GLU A 1 178 ? 32.019 -6.362 -37.813 1.00 95.50 178 GLU A N 1
ATOM 1374 C CA . GLU A 1 178 ? 32.862 -7.217 -36.976 1.00 95.50 178 GLU A CA 1
ATOM 1375 C C . GLU A 1 178 ? 34.142 -7.576 -37.755 1.00 95.50 178 GLU A C 1
ATOM 1377 O O . GLU A 1 178 ? 34.051 -8.218 -38.804 1.00 95.50 178 GLU A O 1
ATOM 1382 N N . PRO A 1 179 ? 35.335 -7.135 -37.310 1.00 92.94 179 PRO A N 1
ATOM 1383 C CA . PRO A 1 179 ? 36.568 -7.352 -38.055 1.00 92.94 179 PRO A CA 1
ATOM 1384 C C . PRO A 1 179 ? 37.039 -8.804 -37.983 1.00 92.94 179 PRO A C 1
ATOM 1386 O O . PRO A 1 179 ? 37.246 -9.344 -36.897 1.00 92.94 179 PRO A O 1
ATOM 1389 N N . GLU A 1 180 ? 37.325 -9.394 -39.141 1.00 92.88 180 GLU A N 1
ATOM 1390 C CA . GLU A 1 180 ? 38.001 -10.688 -39.240 1.00 92.88 180 GLU A CA 1
ATOM 1391 C C . GLU A 1 180 ? 39.481 -10.466 -39.601 1.00 92.88 180 GLU A C 1
ATOM 1393 O O . GLU A 1 180 ? 39.819 -9.980 -40.683 1.00 92.88 180 GLU A O 1
ATOM 1398 N N . ALA A 1 181 ? 40.390 -10.757 -38.667 1.00 91.00 181 ALA A N 1
ATOM 1399 C CA . ALA A 1 181 ? 41.821 -10.539 -38.866 1.00 91.00 181 ALA A CA 1
ATOM 1400 C C . ALA A 1 181 ? 42.442 -11.705 -39.654 1.00 91.00 181 ALA A C 1
ATOM 1402 O O . ALA A 1 181 ? 42.659 -12.783 -39.106 1.00 91.00 181 ALA A O 1
ATOM 1403 N N . THR A 1 182 ? 42.766 -11.482 -40.931 1.00 90.06 182 THR A N 1
ATOM 1404 C CA . THR A 1 182 ? 43.493 -12.462 -41.761 1.00 90.06 182 THR A CA 1
ATOM 1405 C C . THR A 1 182 ? 44.996 -12.140 -41.782 1.00 90.06 182 THR A C 1
ATOM 1407 O O . THR A 1 182 ? 45.355 -10.976 -41.994 1.00 90.06 182 THR A O 1
ATOM 1410 N N . PRO A 1 183 ? 45.899 -13.122 -41.574 1.00 89.31 183 PRO A N 1
ATOM 1411 C CA . PRO A 1 183 ? 47.340 -12.899 -41.684 1.00 89.31 183 PRO A CA 1
ATOM 1412 C C . PRO A 1 183 ? 47.753 -12.575 -43.130 1.00 89.31 183 PRO A C 1
ATOM 1414 O O . PRO A 1 183 ? 47.168 -13.079 -44.087 1.00 89.31 183 PRO A O 1
ATOM 1417 N N . ARG A 1 184 ? 48.784 -11.735 -43.292 1.00 84.56 184 ARG A N 1
ATOM 1418 C CA . ARG A 1 184 ? 49.370 -11.416 -44.605 1.00 84.56 184 ARG A CA 1
ATOM 1419 C C . ARG A 1 184 ? 50.098 -12.656 -45.150 1.00 84.56 184 ARG A C 1
ATOM 1421 O O . ARG A 1 184 ? 50.907 -13.226 -44.421 1.00 84.56 184 ARG A O 1
ATOM 1428 N N . GLN A 1 185 ? 49.789 -13.052 -46.388 1.00 81.12 185 GLN A N 1
ATOM 1429 C CA . GLN A 1 185 ? 50.447 -14.153 -47.110 1.00 81.12 185 GLN A CA 1
ATOM 1430 C C . GLN A 1 185 ? 51.768 -13.716 -47.743 1.00 81.12 185 GLN A C 1
ATOM 1432 O O . GLN A 1 185 ? 51.871 -12.522 -48.113 1.00 81.12 185 GLN A O 1
#

InterPro domains:
  IPR007763 NADH dehydrogenase [ubiquinone] 1 alpha subcomplex subunit 12 [PF05071] (84-179)
  IPR007763 NADH dehydrogenase [ubiquinone] 1 alpha subcomplex subunit 12 [PTHR12910] (67-183)

Foldseek 3Di:
DVPVVVVVVVVVVVPPPPPPPDDDDDDDDDDDDDDDPPDPPPVVVVVCVVVVVVDDPVQVVLCVQVPPVVQVLCCVPVVDRDDFDWDDADPQGKTKGADPDPDDPLVRIDIDGPDPDDDPQVQDPQQVCCNVVVDVDHCVVDDDDDDPPDDPRDGAQPPHPPHDDDDDPDDDPDDDDDDDDDDDD

Secondary structure (DSSP, 8-state):
--HHHHHHHHHHHHT----PPP----------PPPP---SSHHHHHHHHHHHHHS-HHHHHHHHHH-HHHHHHHHHHTSS----EEEEE-TT--EEEE-SSSS-TTTSEEEE-SSSS--GGGS-HHHHHHHTTS-SS-TTTS-----TTPPPP----TTSTT-------SPPSSPPP----PPP-

pLDDT: mean 76.65, std 22.58, range [34.28, 97.5]